Protein AF-W6A853-F1 (afdb_monomer_lite)

Radius of gyration: 22.2 Å; chains: 1; bounding box: 43×40×73 Å

Organism: NCBI:txid1276246

Secondary structure (DSSP, 8-state):
-HHHHHHHHH----------------S---HHHHHHHH---EEEEE--TT--S-HHHHHHHHHHHHHHHHHTTTT--GGGGGGEEEEEEEEETTEEEEEEEEPTT--SSSS-EEEEEEEEEEE-TTHHHHHHHHTTS-EEGGGIIIIIHHHHHHHHHHH-EETT---GGGG-EEEEEETTTTEEEEEETTTEEEEEEEE---

pLDDT: mean 79.32, std 18.87, range [30.72, 97.25]

Structure (mmCIF, N/CA/C/O backbone):
data_AF-W6A853-F1
#
_entry.id   AF-W6A853-F1
#
loop_
_atom_site.group_PDB
_atom_site.id
_atom_site.type_symbol
_atom_site.label_atom_id
_atom_site.label_alt_id
_atom_site.label_comp_id
_atom_site.label_asym_id
_atom_site.label_entity_id
_atom_site.label_seq_id
_atom_site.pdbx_PDB_ins_code
_atom_site.Cartn_x
_atom_site.Cartn_y
_atom_site.Cartn_z
_atom_site.occupancy
_atom_site.B_iso_or_equiv
_atom_site.auth_seq_id
_atom_site.auth_comp_id
_atom_site.auth_asym_id
_atom_site.auth_atom_id
_atom_site.pdbx_PDB_model_num
ATOM 1 N N . MET A 1 1 ? -13.493 9.030 -10.608 1.00 38.44 1 MET A N 1
ATOM 2 C CA . MET A 1 1 ? -12.747 8.677 -9.378 1.00 38.44 1 MET A CA 1
ATOM 3 C C . MET A 1 1 ? -11.237 8.514 -9.592 1.00 38.44 1 MET A C 1
ATOM 5 O O . MET A 1 1 ? -10.499 9.033 -8.774 1.00 38.44 1 MET A O 1
ATOM 9 N N . LYS A 1 2 ? -10.747 7.960 -10.719 1.00 35.81 2 LYS A N 1
ATOM 10 C CA . LYS A 1 2 ? -9.297 7.848 -11.043 1.00 35.81 2 LYS A CA 1
ATOM 11 C C . LYS A 1 2 ? -8.472 9.157 -11.002 1.00 35.81 2 LYS A C 1
ATOM 13 O O . LYS A 1 2 ? -7.271 9.106 -10.780 1.00 35.81 2 LYS A O 1
ATOM 18 N N . LYS A 1 3 ? -9.086 10.332 -11.206 1.00 36.69 3 LYS A N 1
ATOM 19 C CA . LYS A 1 3 ? -8.384 11.634 -11.164 1.00 36.69 3 LYS A CA 1
ATOM 20 C C . LYS A 1 3 ? -8.055 12.117 -9.745 1.00 36.69 3 LYS A C 1
ATOM 22 O O . LYS A 1 3 ? -7.102 12.862 -9.593 1.00 36.69 3 LYS A O 1
ATOM 27 N N . MET A 1 4 ? -8.810 11.698 -8.727 1.00 37.38 4 MET A N 1
ATOM 28 C CA . MET A 1 4 ? -8.623 12.181 -7.352 1.00 37.38 4 MET A CA 1
ATOM 29 C C . MET A 1 4 ? -7.461 11.456 -6.662 1.00 37.38 4 MET A C 1
ATOM 31 O O . MET A 1 4 ? -6.615 12.110 -6.066 1.00 37.38 4 MET A O 1
ATOM 35 N N . LEU A 1 5 ? -7.328 10.144 -6.896 1.00 41.62 5 LEU A N 1
ATOM 36 C CA . LEU A 1 5 ? -6.156 9.363 -6.481 1.00 41.62 5 LEU A CA 1
ATOM 37 C C . LEU A 1 5 ? -4.857 9.915 -7.103 1.00 41.62 5 LEU A C 1
ATOM 39 O O . LEU A 1 5 ? -3.865 10.102 -6.412 1.00 41.62 5 LEU A O 1
ATOM 43 N N . LYS A 1 6 ? -4.888 10.270 -8.401 1.00 40.38 6 LYS A N 1
ATOM 44 C CA . LYS A 1 6 ? -3.750 10.900 -9.103 1.00 40.38 6 LYS A CA 1
ATOM 45 C C . LYS A 1 6 ? -3.352 12.257 -8.504 1.00 40.38 6 LYS A C 1
ATOM 47 O O . LYS A 1 6 ? -2.178 12.599 -8.521 1.00 40.38 6 LYS A O 1
ATOM 52 N N . ILE A 1 7 ? -4.310 13.012 -7.962 1.00 43.78 7 ILE A N 1
ATOM 53 C CA . ILE A 1 7 ? -4.061 14.301 -7.299 1.00 43.78 7 ILE A CA 1
ATOM 54 C C . ILE A 1 7 ? -3.490 14.094 -5.886 1.00 43.78 7 ILE A C 1
ATOM 56 O O . ILE A 1 7 ? -2.612 14.849 -5.490 1.00 43.78 7 ILE A O 1
ATOM 60 N N . MET A 1 8 ? -3.919 13.060 -5.156 1.00 44.97 8 MET A N 1
ATOM 61 C CA . MET A 1 8 ? -3.406 12.754 -3.811 1.00 44.97 8 MET A CA 1
ATOM 62 C C . MET A 1 8 ? -1.981 12.184 -3.817 1.00 44.97 8 MET A C 1
ATOM 64 O O . MET A 1 8 ? -1.223 12.463 -2.899 1.00 44.97 8 MET A O 1
ATOM 68 N N . PHE A 1 9 ? -1.578 11.455 -4.864 1.00 47.62 9 PHE A N 1
ATOM 69 C CA . PHE A 1 9 ? -0.186 11.005 -5.020 1.00 47.62 9 PHE A CA 1
ATOM 70 C C . PHE A 1 9 ? 0.752 12.095 -5.572 1.00 47.62 9 PHE A C 1
ATOM 72 O O . PHE A 1 9 ? 1.928 12.118 -5.223 1.00 47.62 9 PHE A O 1
ATOM 79 N N . ALA A 1 10 ? 0.250 13.009 -6.414 1.00 39.91 10 ALA A N 1
ATOM 80 C CA . ALA A 1 10 ? 1.048 14.094 -7.004 1.00 39.91 10 ALA A CA 1
ATOM 81 C C . ALA A 1 10 ? 1.253 15.295 -6.064 1.00 39.91 10 ALA A C 1
ATOM 83 O O . ALA A 1 10 ? 2.107 16.149 -6.303 1.00 39.91 10 ALA A O 1
ATOM 84 N N . LEU A 1 11 ? 0.462 15.382 -5.001 1.00 34.25 11 LEU A N 1
ATOM 85 C CA . LEU A 1 11 ? 0.551 16.426 -4.003 1.00 34.25 11 LEU A CA 1
ATOM 86 C C . LEU A 1 11 ? 0.960 15.761 -2.691 1.00 34.25 11 LEU A C 1
ATOM 88 O O . LEU A 1 11 ? 0.118 15.161 -2.037 1.00 34.25 11 LEU A O 1
ATOM 92 N N . SER A 1 12 ? 2.222 15.889 -2.269 1.00 41.12 12 SER A N 1
ATOM 93 C CA . SER A 1 12 ? 2.656 15.657 -0.876 1.00 41.12 12 SER A CA 1
ATOM 94 C C . SER A 1 12 ? 1.982 16.658 0.084 1.00 41.12 12 SER A C 1
ATOM 96 O O . SER A 1 12 ? 2.643 17.414 0.791 1.00 41.12 12 SER A O 1
ATOM 98 N N . LEU A 1 13 ? 0.656 16.761 0.034 1.00 31.83 13 LEU A N 1
ATOM 99 C CA . LEU A 1 13 ? -0.155 17.653 0.833 1.00 31.83 13 LEU A CA 1
ATOM 100 C C . LEU A 1 13 ? -0.641 16.865 2.039 1.00 31.83 13 LEU A C 1
ATOM 102 O O . LEU A 1 13 ? -1.512 16.008 1.922 1.00 31.83 13 LEU A O 1
ATOM 106 N N . ASN A 1 14 ? -0.117 17.228 3.205 1.00 38.81 14 ASN A N 1
ATOM 107 C CA . ASN A 1 14 ? -0.809 17.017 4.467 1.00 38.81 14 ASN A CA 1
ATOM 108 C C . ASN A 1 14 ? -2.147 17.761 4.383 1.00 38.81 14 ASN A C 1
ATOM 110 O O . ASN A 1 14 ? -2.214 18.976 4.588 1.00 38.81 14 ASN A O 1
ATOM 114 N N . VAL A 1 15 ? -3.210 17.053 4.008 1.00 33.19 15 VAL A N 1
ATOM 115 C CA . VAL A 1 15 ? -4.567 17.597 4.026 1.00 33.19 15 VAL A CA 1
ATOM 116 C C . VAL A 1 15 ? -5.062 17.507 5.463 1.00 33.19 15 VAL A C 1
ATOM 118 O O . VAL A 1 15 ? -5.742 16.563 5.838 1.00 33.19 15 VAL A O 1
ATOM 121 N N . VAL A 1 16 ? -4.702 18.499 6.277 1.00 36.50 16 VAL A N 1
ATOM 122 C CA . VAL A 1 16 ? -5.312 18.688 7.597 1.00 36.50 16 VAL A CA 1
ATOM 123 C C . VAL A 1 16 ? -6.746 19.183 7.381 1.00 36.50 16 VAL A C 1
ATOM 125 O O . VAL A 1 16 ? -6.927 20.257 6.790 1.00 36.50 16 VAL A O 1
ATOM 128 N N . PRO A 1 17 ? -7.787 18.471 7.844 1.00 34.00 17 PRO A N 1
ATOM 129 C CA . PRO A 1 17 ? -9.140 18.991 7.786 1.00 34.00 17 PRO A CA 1
ATOM 130 C C . PRO A 1 17 ? -9.277 20.141 8.789 1.00 34.00 17 PRO A C 1
ATOM 132 O O . PRO A 1 17 ? -9.313 19.955 10.001 1.00 34.00 17 PRO A O 1
ATOM 135 N N . SER A 1 18 ? -9.380 21.363 8.272 1.00 38.06 18 SER A N 1
ATOM 136 C CA . SER A 1 18 ? -9.812 22.526 9.044 1.00 38.06 18 SER A CA 1
ATOM 137 C C . SER A 1 18 ? -11.297 22.368 9.389 1.00 38.06 18 SER A C 1
ATOM 139 O O . SER A 1 18 ? -12.159 22.652 8.552 1.00 38.06 18 SER A O 1
ATOM 141 N N . SER A 1 19 ? -11.616 22.010 10.634 1.00 38.31 19 SER A N 1
ATOM 142 C CA . SER A 1 19 ? -12.904 22.390 11.215 1.00 38.31 19 SER A CA 1
ATOM 143 C C . SER A 1 19 ? -12.735 22.987 12.612 1.00 38.31 19 SER A C 1
ATOM 145 O O . SER A 1 19 ? -12.280 22.368 13.567 1.00 38.31 19 SER A O 1
ATOM 147 N N . ILE A 1 20 ? -13.075 24.271 12.668 1.00 37.50 20 ILE A N 1
ATOM 148 C CA . ILE A 1 20 ? -13.162 25.137 13.835 1.00 37.50 20 ILE A CA 1
ATOM 149 C C . ILE A 1 20 ? -14.485 24.847 14.561 1.00 37.50 20 ILE A C 1
ATOM 151 O O . ILE A 1 20 ? -15.548 24.927 13.956 1.00 37.50 20 ILE A O 1
ATOM 155 N N . ILE A 1 21 ? -14.372 24.585 15.867 1.00 41.38 21 ILE A N 1
ATOM 156 C CA . ILE A 1 21 ? -15.291 24.923 16.971 1.00 41.38 21 ILE A CA 1
ATOM 157 C C . ILE A 1 21 ? -16.777 24.562 16.775 1.00 41.38 21 ILE A C 1
ATOM 159 O O . ILE A 1 21 ? -17.548 25.319 16.188 1.00 41.38 21 ILE A O 1
ATOM 163 N N . GLN A 1 22 ? -17.224 23.522 17.490 1.00 31.94 22 GLN A N 1
ATOM 164 C CA . GLN A 1 22 ? -18.543 23.531 18.128 1.00 31.94 22 GLN A CA 1
ATOM 165 C C . GLN A 1 22 ? -18.440 23.191 19.617 1.00 31.94 22 GLN A C 1
ATOM 167 O O . GLN A 1 22 ? -17.728 22.294 20.057 1.00 31.94 22 GLN A O 1
ATOM 172 N N . SER A 1 23 ? -19.128 24.030 20.375 1.00 31.45 23 SER A N 1
ATOM 173 C CA . SER A 1 23 ? -19.155 24.201 21.818 1.00 31.45 23 SER A CA 1
ATOM 174 C C . SER A 1 23 ? -19.795 23.048 22.592 1.00 31.45 23 SER A C 1
ATOM 176 O O . SER A 1 23 ? -20.809 22.494 22.179 1.00 31.45 23 SER A O 1
ATOM 178 N N . TYR A 1 24 ? -19.249 22.823 23.789 1.00 41.12 24 TYR A N 1
ATOM 179 C CA . TYR A 1 24 ? -19.846 22.183 24.962 1.00 41.12 24 TYR A CA 1
ATOM 180 C C . TYR A 1 24 ? -21.384 22.173 24.995 1.00 41.12 24 TYR A C 1
ATOM 182 O O . TYR A 1 24 ? -22.012 23.227 25.085 1.00 41.12 24 TYR A O 1
ATOM 190 N N . THR A 1 25 ? -21.981 20.979 25.069 1.00 30.72 25 THR A N 1
ATOM 191 C CA . THR A 1 25 ? -22.949 20.592 26.118 1.00 30.72 25 THR A CA 1
ATOM 192 C C . THR A 1 25 ? -23.314 19.099 26.029 1.00 30.72 25 THR A C 1
ATOM 194 O O . THR A 1 25 ? -23.675 18.620 24.964 1.00 30.72 25 THR A O 1
ATOM 197 N N . ARG A 1 26 ? -23.312 18.435 27.202 1.00 34.75 26 ARG A N 1
ATOM 198 C CA . ARG A 1 26 ? -23.882 17.111 27.568 1.00 34.75 26 ARG A CA 1
ATOM 199 C C . ARG A 1 26 ? -23.080 15.821 27.278 1.00 34.75 26 ARG A C 1
ATOM 201 O O . ARG A 1 26 ? -23.102 15.297 26.182 1.00 34.75 26 ARG A O 1
ATOM 208 N N . VAL A 1 27 ? -22.461 15.326 28.360 1.00 41.59 27 VAL A N 1
ATOM 209 C CA . VAL A 1 27 ? -22.402 13.940 28.892 1.00 41.59 27 VAL A CA 1
ATOM 210 C C . VAL A 1 27 ? -22.442 12.771 27.880 1.00 41.59 27 VAL A C 1
ATOM 212 O O . VAL A 1 27 ? -23.495 12.476 27.328 1.00 41.59 27 VAL A O 1
ATOM 215 N N . ASP A 1 28 ? -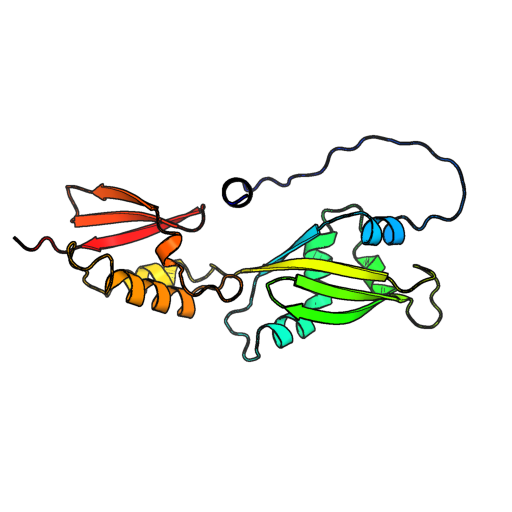21.303 12.068 27.796 1.00 48.00 28 ASP A N 1
ATOM 216 C CA . ASP A 1 28 ? -21.094 10.651 27.417 1.00 48.00 28 ASP A CA 1
ATOM 217 C C . ASP A 1 28 ? -21.147 10.180 25.950 1.00 48.00 28 ASP A C 1
ATOM 219 O O . ASP A 1 28 ? -21.315 8.987 25.705 1.00 48.00 28 ASP A O 1
ATOM 223 N N . ASP A 1 29 ? -20.854 11.031 24.965 1.00 57.09 29 ASP A N 1
ATOM 224 C CA . ASP A 1 29 ? -20.440 10.525 23.645 1.00 57.09 29 ASP A CA 1
ATOM 225 C C . ASP A 1 29 ? -18.913 10.424 23.580 1.00 57.09 29 ASP A C 1
ATOM 227 O O . ASP A 1 29 ? -18.202 11.422 23.430 1.00 57.09 29 ASP A O 1
ATOM 231 N N . ASN A 1 30 ? -18.386 9.202 23.710 1.00 75.75 30 ASN A N 1
ATOM 232 C CA . ASN A 1 30 ? -16.967 8.938 23.497 1.00 75.75 30 ASN A CA 1
ATOM 233 C C . ASN A 1 30 ? -16.582 9.407 22.077 1.00 75.75 30 ASN A C 1
ATOM 235 O O . ASN A 1 30 ? -16.992 8.814 21.075 1.00 75.75 30 ASN A O 1
ATOM 239 N N . LYS A 1 31 ? -15.770 10.470 21.985 1.00 83.06 31 LYS A N 1
ATOM 240 C CA . LYS A 1 31 ? -15.335 11.063 20.709 1.00 83.06 31 LYS A CA 1
ATOM 241 C C . LYS A 1 31 ? -14.694 10.043 19.761 1.00 83.06 31 LYS A C 1
ATOM 243 O O . LYS A 1 31 ? -14.840 10.162 18.551 1.00 83.06 31 LYS A O 1
ATOM 248 N N . PHE A 1 32 ? -14.025 9.028 20.305 1.00 83.69 32 PHE A N 1
ATOM 249 C CA . PHE A 1 32 ? -13.343 7.980 19.553 1.00 83.69 32 PHE A CA 1
ATOM 250 C C . PHE A 1 32 ? -14.330 6.946 19.008 1.00 83.69 32 PHE A C 1
ATOM 252 O O . PHE A 1 32 ? -14.236 6.542 17.853 1.00 83.69 32 PHE A O 1
ATOM 259 N N . LYS A 1 33 ? -15.351 6.588 19.794 1.00 86.94 33 LYS A N 1
ATOM 260 C CA . LYS A 1 33 ? -16.481 5.792 19.299 1.00 86.94 33 LYS A CA 1
ATOM 261 C C . LYS A 1 33 ? -17.137 6.483 18.105 1.00 86.94 33 LYS A C 1
ATOM 263 O O . LYS A 1 33 ? -17.272 5.883 17.041 1.00 86.94 33 LYS A O 1
ATOM 268 N N . LYS A 1 34 ? -17.473 7.765 18.269 1.00 86.44 34 LYS A N 1
ATOM 269 C CA . LYS A 1 34 ? -18.065 8.580 17.205 1.00 86.44 34 LYS A CA 1
ATOM 270 C C . LYS A 1 34 ? -17.150 8.653 15.982 1.00 86.44 34 LYS A C 1
ATOM 272 O O . LYS A 1 34 ? -17.603 8.458 14.859 1.00 86.44 34 LYS A O 1
ATOM 277 N N . PHE A 1 35 ? -15.851 8.847 16.205 1.00 87.75 35 PHE A N 1
ATOM 278 C CA . PHE A 1 35 ? -14.858 8.869 15.140 1.00 87.75 35 PHE A CA 1
ATOM 279 C C . PHE A 1 35 ? -14.866 7.582 14.307 1.00 87.75 35 PHE A C 1
ATOM 281 O O . PHE A 1 35 ? -15.003 7.664 13.086 1.00 87.75 35 PHE A O 1
ATOM 288 N N . LEU A 1 36 ? -14.785 6.414 14.957 1.00 88.56 36 LEU A N 1
ATOM 289 C CA . LEU A 1 36 ? -14.800 5.115 14.279 1.00 88.56 36 LEU A CA 1
ATOM 290 C C . LEU A 1 36 ? -16.110 4.888 13.517 1.00 88.56 36 LEU A C 1
ATOM 292 O O . LEU A 1 36 ? -16.096 4.346 12.415 1.00 88.56 36 LEU A O 1
ATOM 296 N N . GLN A 1 37 ? -17.247 5.315 14.064 1.00 87.88 37 GLN A N 1
ATOM 297 C CA . GLN A 1 37 ? -18.548 5.113 13.425 1.00 87.88 37 GLN A CA 1
ATOM 298 C C . GLN A 1 37 ? -18.751 6.022 12.206 1.00 87.88 37 GLN A C 1
ATOM 300 O O . GLN A 1 37 ? -19.230 5.557 11.173 1.00 87.88 37 GLN A O 1
ATOM 305 N N . GLU A 1 38 ? -18.345 7.289 12.289 1.00 86.62 38 GLU A N 1
ATOM 306 C CA . GLU A 1 38 ? -18.745 8.315 11.319 1.00 86.62 38 GLU A CA 1
ATOM 307 C C . GLU A 1 38 ? -17.718 8.5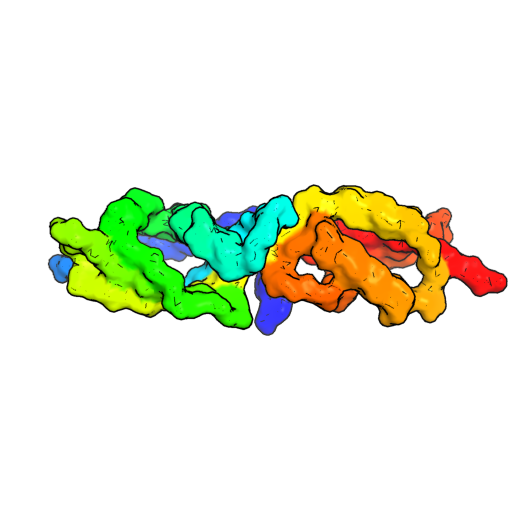85 10.210 1.00 86.62 38 GLU A C 1
ATOM 309 O O . GLU A 1 38 ? -18.104 9.016 9.124 1.00 86.62 38 GLU A O 1
ATOM 314 N N . ASN A 1 39 ? -16.424 8.334 10.437 1.00 85.88 39 ASN A N 1
ATOM 315 C CA . ASN A 1 39 ? -15.380 8.731 9.483 1.00 85.88 39 ASN A CA 1
ATOM 316 C C . ASN A 1 39 ? -15.017 7.608 8.520 1.00 85.88 39 ASN A C 1
ATOM 318 O O . ASN A 1 39 ? -14.775 6.484 8.946 1.00 85.88 39 ASN A O 1
ATOM 322 N N . ASN A 1 40 ? -14.915 7.916 7.231 1.00 86.81 40 ASN A N 1
ATOM 323 C CA . ASN A 1 40 ? -14.327 7.010 6.245 1.00 86.81 40 ASN A CA 1
ATOM 324 C C . ASN A 1 40 ? -12.859 7.387 6.075 1.00 86.81 40 ASN A C 1
ATOM 326 O O . ASN A 1 40 ? -12.558 8.545 5.785 1.00 86.81 40 ASN A O 1
ATOM 330 N N . ILE A 1 41 ? -11.972 6.429 6.325 1.00 86.31 41 ILE A N 1
ATOM 331 C CA . ILE A 1 41 ? -10.530 6.651 6.385 1.00 86.31 41 ILE A CA 1
ATOM 332 C C . ILE A 1 41 ? -9.863 5.628 5.483 1.00 86.31 41 ILE A C 1
ATOM 334 O O . ILE A 1 41 ? -10.101 4.425 5.620 1.00 86.31 41 ILE A O 1
ATOM 338 N N . ASP A 1 42 ? -9.003 6.137 4.614 1.00 91.25 42 ASP A N 1
ATOM 339 C CA . ASP A 1 42 ? -8.107 5.330 3.807 1.00 91.25 42 ASP A CA 1
ATOM 340 C C . ASP A 1 42 ? -6.809 5.145 4.599 1.00 91.25 42 ASP A C 1
ATOM 342 O O . ASP A 1 42 ? -6.208 6.113 5.066 1.00 91.25 42 ASP A O 1
ATOM 346 N N . LEU A 1 43 ? -6.378 3.901 4.764 1.00 93.19 43 LEU A N 1
ATOM 347 C CA . LEU A 1 43 ? -5.140 3.546 5.440 1.00 93.19 43 LEU A CA 1
ATOM 348 C C . LEU A 1 43 ? -4.051 3.324 4.394 1.00 93.19 43 LEU A C 1
ATOM 350 O O . LEU A 1 43 ? -4.199 2.498 3.500 1.00 93.19 43 LEU A O 1
ATOM 354 N N . TYR A 1 44 ? -2.923 4.001 4.538 1.00 92.88 44 TYR A N 1
ATOM 355 C CA . TYR A 1 44 ? -1.744 3.841 3.701 1.00 92.88 44 TYR A CA 1
ATOM 356 C C . TYR A 1 44 ? -0.614 3.263 4.539 1.00 92.88 44 TYR A C 1
ATOM 358 O O . TYR A 1 44 ? -0.276 3.778 5.606 1.00 92.88 44 TYR A O 1
ATOM 366 N N . PHE A 1 45 ? -0.004 2.174 4.079 1.00 94.62 45 PHE A N 1
ATOM 367 C CA . PHE A 1 45 ? 1.111 1.594 4.815 1.00 94.62 45 PHE A CA 1
ATOM 368 C C . PHE A 1 45 ? 2.155 0.980 3.903 1.00 94.62 45 PHE A C 1
ATOM 370 O O . PHE A 1 45 ? 1.857 0.304 2.917 1.00 94.62 45 PHE A O 1
ATOM 377 N N . LYS A 1 46 ? 3.415 1.205 4.261 1.00 94.06 46 LYS A N 1
ATOM 378 C CA . LYS A 1 46 ? 4.531 0.708 3.479 1.00 94.06 46 LYS A CA 1
ATOM 379 C C . LYS A 1 46 ? 4.696 -0.799 3.681 1.00 94.06 46 LYS A C 1
ATOM 381 O O . LYS A 1 46 ? 4.913 -1.255 4.801 1.00 94.06 46 LYS A O 1
ATOM 386 N N . PHE A 1 47 ? 4.608 -1.568 2.603 1.00 93.31 47 PHE A N 1
ATOM 387 C CA . PHE A 1 47 ? 4.799 -3.015 2.609 1.00 93.31 47 PHE A CA 1
ATOM 388 C C . PHE A 1 47 ? 6.288 -3.368 2.680 1.00 93.31 47 PHE A C 1
ATOM 390 O O . PHE A 1 47 ? 7.099 -2.777 1.974 1.00 93.31 47 PHE A O 1
ATOM 397 N N . ASP A 1 48 ? 6.676 -4.342 3.497 1.00 93.06 48 ASP A N 1
ATOM 398 C CA . ASP A 1 48 ? 8.054 -4.841 3.513 1.00 93.06 48 ASP A CA 1
ATOM 399 C C . ASP A 1 48 ? 8.221 -5.948 2.465 1.00 93.06 48 ASP A C 1
ATOM 401 O O . ASP A 1 48 ? 7.731 -7.059 2.642 1.00 93.06 48 ASP A O 1
ATOM 405 N N . LEU A 1 49 ? 8.945 -5.660 1.380 1.00 88.62 49 LEU A N 1
ATOM 406 C CA . LEU A 1 49 ? 9.204 -6.625 0.303 1.00 88.62 49 LEU A CA 1
ATOM 407 C C . LEU A 1 49 ? 10.014 -7.847 0.766 1.00 88.62 49 LEU A C 1
ATOM 409 O O . LEU A 1 49 ? 9.973 -8.893 0.125 1.00 88.62 49 LEU A O 1
ATOM 413 N N . SER A 1 50 ? 10.748 -7.744 1.878 1.00 90.12 50 SER A N 1
ATOM 414 C CA . SER A 1 50 ? 11.486 -8.874 2.454 1.00 90.12 50 SER A CA 1
ATOM 415 C C . SER A 1 50 ? 10.599 -9.809 3.286 1.00 90.12 50 SER A C 1
ATOM 417 O O . SER A 1 50 ? 11.044 -10.872 3.742 1.00 90.12 50 SER A O 1
ATOM 419 N N . PHE A 1 51 ? 9.334 -9.435 3.486 1.00 90.19 51 PHE A N 1
ATOM 420 C CA . PHE A 1 51 ? 8.398 -10.183 4.296 1.00 90.19 51 PHE A CA 1
ATOM 421 C C . PHE A 1 51 ? 8.004 -11.502 3.626 1.00 90.19 51 PHE A C 1
ATOM 423 O O . PHE A 1 51 ? 7.450 -11.544 2.534 1.00 90.19 51 PHE A O 1
ATOM 430 N N . LYS A 1 52 ? 8.282 -12.614 4.314 1.00 82.69 52 LYS A N 1
ATOM 431 C CA . LYS A 1 52 ? 8.170 -13.964 3.736 1.00 82.69 52 LYS A CA 1
ATOM 432 C C . LYS A 1 52 ? 6.774 -14.591 3.793 1.00 82.69 52 LYS A C 1
ATOM 434 O O . LYS A 1 52 ? 6.571 -15.630 3.172 1.00 82.69 52 LYS A O 1
ATOM 439 N N . ASN A 1 53 ? 5.838 -14.031 4.564 1.00 82.56 53 ASN A N 1
ATOM 440 C CA . ASN A 1 53 ? 4.456 -14.529 4.581 1.00 82.56 53 ASN A CA 1
ATOM 441 C C . ASN A 1 53 ? 3.615 -13.789 3.527 1.00 82.56 53 ASN A C 1
ATOM 443 O O . ASN A 1 53 ? 4.067 -12.833 2.909 1.00 82.56 53 ASN A O 1
ATOM 447 N N . ASN A 1 54 ? 2.365 -14.214 3.347 1.00 88.50 54 ASN A N 1
ATOM 448 C CA . ASN A 1 54 ? 1.415 -13.508 2.491 1.00 88.50 54 ASN A CA 1
ATOM 449 C C . ASN A 1 54 ? 1.005 -12.135 3.068 1.00 88.50 54 ASN A C 1
ATOM 451 O O . ASN A 1 54 ? 1.264 -11.815 4.232 1.00 88.50 54 ASN A O 1
ATOM 455 N N . VAL A 1 55 ? 0.309 -11.351 2.242 1.00 89.88 55 VAL A N 1
ATOM 456 C CA . VAL A 1 55 ? -0.199 -10.008 2.568 1.00 89.88 55 VAL A CA 1
ATOM 457 C C . VAL A 1 55 ? -1.030 -10.006 3.853 1.00 89.88 55 VAL A C 1
ATOM 459 O O . VAL A 1 55 ? -0.799 -9.185 4.735 1.00 89.88 55 VAL A O 1
ATOM 462 N N . SER A 1 56 ? -1.937 -10.970 4.024 1.00 90.94 56 SER A N 1
ATOM 463 C CA . SER A 1 56 ? -2.747 -11.089 5.243 1.00 90.94 56 SER A CA 1
ATOM 464 C C . SER A 1 56 ? -1.883 -11.273 6.496 1.00 90.94 56 SER A C 1
ATOM 466 O O . SER A 1 56 ? -2.132 -10.650 7.525 1.00 90.94 56 SER A O 1
ATOM 468 N N . GLY A 1 57 ? -0.824 -12.082 6.409 1.00 92.94 57 GLY A N 1
ATOM 469 C CA . GLY A 1 57 ? 0.138 -12.267 7.491 1.00 92.94 57 GLY A CA 1
ATOM 470 C C . GLY A 1 57 ? 0.959 -11.011 7.789 1.00 92.94 57 GLY A C 1
ATOM 471 O O . GLY A 1 57 ? 1.362 -10.816 8.937 1.00 92.94 57 GLY A O 1
ATOM 472 N N . PHE A 1 58 ? 1.202 -10.161 6.788 1.00 95.19 58 PHE A N 1
ATOM 473 C CA . PHE A 1 58 ? 1.863 -8.868 6.973 1.00 95.19 58 PHE A CA 1
ATOM 474 C C . PHE A 1 58 ? 0.956 -7.903 7.730 1.00 95.19 58 PHE A C 1
ATOM 476 O O . PHE A 1 58 ? 1.390 -7.328 8.727 1.00 95.19 58 PHE A O 1
ATOM 483 N N . ILE A 1 59 ? -0.308 -7.791 7.310 1.00 95.50 59 ILE A N 1
ATOM 484 C CA . ILE A 1 59 ? -1.316 -6.952 7.970 1.00 95.50 59 ILE A CA 1
ATOM 485 C C . ILE A 1 59 ? -1.476 -7.382 9.426 1.00 95.50 59 ILE A C 1
ATOM 487 O O . ILE A 1 59 ? -1.365 -6.549 10.318 1.00 95.50 59 ILE A O 1
ATOM 491 N N . TYR A 1 60 ? -1.637 -8.684 9.683 1.00 94.19 60 TYR A N 1
ATOM 492 C CA . TYR A 1 60 ? -1.804 -9.206 11.041 1.00 94.19 60 TYR A CA 1
ATOM 493 C C . TYR A 1 60 ? -0.652 -8.814 11.972 1.00 94.19 60 TYR A C 1
ATOM 495 O O . TYR A 1 60 ? -0.878 -8.404 13.105 1.00 94.19 60 TYR A O 1
ATOM 503 N N . LYS A 1 61 ? 0.596 -8.898 11.496 1.00 95.00 61 LYS A N 1
ATOM 504 C CA . LYS A 1 61 ? 1.768 -8.534 12.306 1.00 95.00 61 LYS A CA 1
ATOM 505 C C . LYS A 1 61 ? 1.951 -7.029 12.499 1.00 95.00 61 LYS A C 1
ATOM 507 O O . LYS A 1 61 ? 2.678 -6.642 13.406 1.00 95.00 61 LYS A O 1
ATOM 512 N N . ASN A 1 62 ? 1.348 -6.202 11.648 1.00 95.94 62 ASN A N 1
ATOM 513 C CA . ASN A 1 62 ? 1.581 -4.758 11.621 1.00 95.94 62 ASN A CA 1
ATOM 514 C C . ASN A 1 62 ? 0.329 -3.929 11.924 1.00 95.94 62 ASN A C 1
ATOM 516 O O . ASN A 1 62 ? 0.400 -2.709 11.828 1.00 95.94 62 ASN A O 1
ATOM 520 N N . ILE A 1 63 ? -0.799 -4.543 12.293 1.00 95.69 63 ILE A N 1
ATOM 521 C CA . ILE A 1 63 ? -2.088 -3.848 12.392 1.00 95.69 63 ILE A CA 1
ATOM 522 C C . ILE A 1 63 ? -2.056 -2.641 13.331 1.00 95.69 63 ILE A C 1
ATOM 524 O O . ILE A 1 63 ? -2.540 -1.571 12.970 1.00 95.69 63 ILE A O 1
ATOM 528 N N . GLU A 1 64 ? -1.412 -2.767 14.490 1.00 93.38 64 GLU A N 1
ATOM 529 C CA . GLU A 1 64 ? -1.261 -1.643 15.414 1.00 93.38 64 GLU A CA 1
ATOM 530 C C . GLU A 1 64 ? -0.467 -0.496 14.789 1.00 93.38 64 GLU A C 1
ATOM 532 O O . GLU A 1 64 ? -0.864 0.656 14.908 1.00 93.38 64 GLU A O 1
ATOM 537 N N . ASN A 1 65 ? 0.627 -0.797 14.084 1.00 93.88 65 ASN A N 1
ATOM 538 C CA . ASN A 1 65 ? 1.441 0.223 13.422 1.00 93.88 65 ASN A CA 1
ATOM 539 C C . ASN A 1 65 ? 0.692 0.872 12.255 1.00 93.88 65 ASN A C 1
ATOM 541 O O . ASN A 1 65 ? 0.789 2.083 12.083 1.00 93.88 65 ASN A O 1
ATOM 545 N N . ILE A 1 66 ? -0.071 0.088 11.486 1.00 94.81 66 ILE A N 1
ATOM 546 C CA . ILE A 1 66 ? -0.933 0.596 10.412 1.00 94.81 66 ILE A CA 1
ATOM 547 C C . ILE A 1 66 ? -1.906 1.625 10.990 1.00 94.81 66 ILE A C 1
ATOM 549 O O . ILE A 1 66 ? -1.990 2.738 10.477 1.00 94.81 66 ILE A O 1
ATOM 553 N N . LEU A 1 67 ? -2.602 1.282 12.076 1.00 93.56 67 LEU A N 1
ATOM 554 C CA . LEU A 1 67 ? -3.554 2.188 12.713 1.00 93.56 67 LEU A CA 1
ATOM 555 C C . LEU A 1 67 ? -2.864 3.400 13.339 1.00 93.56 67 LEU A C 1
ATOM 557 O O . LEU A 1 67 ? -3.336 4.510 13.141 1.00 93.56 67 LEU A O 1
ATOM 561 N N . LYS A 1 68 ? -1.739 3.225 14.042 1.00 91.31 68 LYS A N 1
ATOM 562 C CA . LYS A 1 68 ? -0.999 4.341 14.656 1.00 91.31 68 LYS A CA 1
ATOM 563 C C . LYS A 1 68 ? -0.581 5.374 13.613 1.00 91.31 68 LYS A C 1
ATOM 565 O O . LYS A 1 68 ? -0.944 6.532 13.750 1.00 91.31 68 LYS A O 1
ATOM 570 N N . VAL A 1 69 ? 0.101 4.937 12.553 1.00 90.06 69 VAL A N 1
ATOM 571 C CA . VAL A 1 69 ? 0.617 5.832 11.503 1.00 90.06 69 VAL A CA 1
ATOM 572 C C . VAL A 1 69 ? -0.503 6.576 10.779 1.00 90.06 69 VAL A C 1
ATOM 574 O O . VAL A 1 69 ? -0.325 7.732 10.427 1.00 90.06 69 VAL A O 1
ATOM 577 N N . ASN A 1 70 ? -1.647 5.930 10.544 1.00 90.19 70 ASN A N 1
ATOM 578 C CA . ASN A 1 70 ? -2.723 6.538 9.760 1.00 90.19 70 ASN A CA 1
ATOM 579 C C . ASN A 1 70 ? -3.718 7.338 10.594 1.00 90.19 70 ASN A C 1
ATOM 581 O O . ASN A 1 70 ? -4.340 8.256 10.076 1.00 90.19 70 ASN A O 1
ATOM 585 N N . LEU A 1 71 ? -3.923 6.970 11.858 1.00 86.62 71 LEU A N 1
ATOM 586 C CA . LEU A 1 71 ? -4.895 7.647 12.707 1.00 86.62 71 LEU A CA 1
ATOM 587 C C . LEU A 1 71 ? -4.291 8.843 13.446 1.00 86.62 71 LEU A C 1
ATOM 589 O O . LEU A 1 71 ? -5.051 9.729 13.808 1.00 86.62 71 LEU A O 1
ATOM 593 N N . GLU A 1 72 ? -2.967 8.914 13.620 1.00 81.12 72 GLU A N 1
ATOM 594 C CA . GLU A 1 72 ? -2.289 10.038 14.293 1.00 81.12 72 GLU A CA 1
ATOM 595 C C . GLU A 1 72 ? -2.570 11.406 13.640 1.00 81.12 72 GLU A C 1
ATOM 597 O O . GLU A 1 72 ? -2.599 12.420 14.334 1.00 81.12 72 GLU A O 1
ATOM 602 N N . ASP A 1 73 ? -2.839 11.438 12.331 1.00 75.44 73 ASP A N 1
ATOM 603 C CA . ASP A 1 73 ? -3.213 12.664 11.606 1.00 75.44 73 ASP A CA 1
ATOM 604 C C . ASP A 1 73 ? -4.647 13.140 11.900 1.00 75.44 73 ASP A C 1
ATOM 606 O O . ASP A 1 73 ? -5.029 14.272 11.585 1.00 75.44 73 ASP A O 1
ATOM 610 N N . TYR A 1 74 ? -5.460 12.276 12.500 1.00 73.12 74 TYR A N 1
ATOM 611 C CA . TYR A 1 74 ? -6.782 12.605 13.004 1.00 73.12 74 TYR A CA 1
ATOM 612 C C . TYR A 1 74 ? -6.663 12.936 14.501 1.00 73.12 74 TYR A C 1
ATOM 614 O O . TYR A 1 74 ? -5.666 12.608 15.131 1.00 73.12 74 TYR A O 1
ATOM 622 N N . ASP A 1 75 ? -7.677 13.540 15.137 1.00 72.00 75 ASP A N 1
ATOM 623 C CA . ASP A 1 75 ? -7.689 13.807 16.600 1.00 72.00 75 ASP A CA 1
ATOM 624 C C . ASP A 1 75 ? -7.741 12.517 17.476 1.00 72.00 75 ASP A C 1
ATOM 626 O O . ASP A 1 75 ? -8.286 12.489 18.595 1.00 72.00 75 ASP A O 1
ATOM 630 N N . TRP A 1 76 ? -7.206 11.424 16.935 1.00 75.94 76 TRP A N 1
ATOM 631 C CA . TRP A 1 76 ? -7.042 10.102 17.483 1.00 75.94 76 TRP A CA 1
ATOM 632 C C . TRP A 1 76 ? -5.677 9.975 18.163 1.00 75.94 76 TRP A C 1
ATOM 634 O O . TRP A 1 76 ? -4.639 9.850 17.521 1.00 75.94 76 TRP A O 1
ATOM 644 N N . ASP A 1 77 ? -5.682 9.968 19.493 1.00 79.31 77 ASP A N 1
ATOM 645 C CA . ASP A 1 77 ? -4.469 9.729 20.270 1.00 79.31 77 ASP A CA 1
ATOM 646 C C . ASP A 1 77 ? -4.034 8.254 20.114 1.00 79.31 77 ASP A C 1
ATOM 648 O O . ASP A 1 77 ? -4.824 7.357 20.431 1.00 79.31 77 ASP A O 1
ATOM 652 N N . PRO A 1 78 ? -2.800 7.963 19.657 1.00 77.94 78 PRO A N 1
ATOM 653 C CA . PRO A 1 78 ? -2.301 6.596 19.507 1.00 77.94 78 PRO A CA 1
ATOM 654 C C . PRO A 1 78 ? -2.395 5.741 20.779 1.00 77.94 78 PRO A C 1
ATOM 656 O O . PRO A 1 78 ? -2.538 4.520 20.674 1.00 77.94 78 PRO A O 1
ATOM 659 N N . SER A 1 79 ? -2.353 6.358 21.968 1.00 81.81 79 SER A N 1
ATOM 660 C CA . SER A 1 79 ? -2.498 5.663 23.258 1.00 81.81 79 SER A CA 1
ATOM 661 C C . SER A 1 79 ? -3.881 5.038 23.459 1.00 81.81 79 SER A C 1
ATOM 663 O O . SER A 1 79 ? -4.032 4.104 24.243 1.00 81.81 79 SER A O 1
ATOM 665 N N . VAL A 1 80 ? -4.895 5.468 22.699 1.00 83.94 80 VAL A N 1
ATOM 666 C CA . VAL A 1 80 ? -6.233 4.856 22.719 1.00 83.94 80 VAL A CA 1
ATOM 667 C C . VAL A 1 80 ? -6.182 3.380 22.349 1.00 83.94 80 VAL A C 1
ATOM 669 O O . VAL A 1 80 ? -6.931 2.582 22.908 1.00 83.94 80 VAL A O 1
ATOM 672 N N . LEU A 1 81 ? -5.280 2.995 21.443 1.00 86.62 81 LEU A N 1
ATOM 673 C CA . LEU A 1 81 ? -5.132 1.600 21.028 1.00 86.62 81 LEU A CA 1
ATOM 674 C C . LEU A 1 81 ? -4.679 0.705 22.192 1.00 86.62 81 LEU A C 1
ATOM 676 O O . LEU A 1 81 ? -4.988 -0.482 22.202 1.00 86.62 81 LEU A O 1
ATOM 680 N N . ASP A 1 82 ? -4.038 1.262 23.223 1.00 86.88 82 ASP A N 1
ATOM 681 C CA . ASP A 1 82 ? -3.618 0.496 24.398 1.00 86.88 82 ASP A CA 1
ATOM 682 C C . ASP A 1 82 ? -4.815 0.047 25.256 1.00 86.88 82 ASP A C 1
ATOM 684 O O . ASP A 1 82 ? -4.691 -0.911 26.025 1.00 86.88 82 ASP A O 1
ATOM 688 N N . HIS A 1 83 ? -5.983 0.677 25.092 1.00 89.75 83 HIS A N 1
ATOM 689 C CA . HIS A 1 83 ? -7.231 0.353 25.790 1.00 89.75 83 HIS A CA 1
ATOM 690 C C . HIS A 1 83 ? -8.132 -0.638 25.041 1.00 89.75 83 HIS A C 1
ATOM 692 O O . HIS A 1 83 ? -9.118 -1.112 25.611 1.00 89.75 83 HIS A O 1
ATOM 698 N N . LEU A 1 84 ? -7.798 -0.960 23.789 1.00 91.69 84 LEU A N 1
ATOM 699 C CA . LEU A 1 84 ? -8.647 -1.732 22.888 1.00 91.69 84 LEU A CA 1
ATOM 700 C C . LEU A 1 84 ? -7.977 -3.041 22.484 1.00 91.69 84 LEU A C 1
ATOM 702 O O . LEU A 1 84 ? -6.779 -3.084 22.217 1.00 91.69 84 LEU A O 1
ATOM 706 N N . ASP A 1 85 ? -8.767 -4.102 22.399 1.00 94.06 85 ASP A N 1
ATOM 707 C CA . ASP A 1 85 ? -8.407 -5.280 21.623 1.00 94.06 85 ASP A CA 1
ATOM 708 C C . ASP A 1 85 ? -8.926 -5.096 20.192 1.00 94.06 85 ASP A C 1
ATOM 710 O O . ASP A 1 85 ? -10.049 -4.627 19.970 1.00 94.06 85 ASP A O 1
ATOM 714 N N . ILE A 1 86 ? -8.093 -5.459 19.218 1.00 95.56 86 ILE A N 1
ATOM 715 C CA . ILE A 1 86 ? -8.353 -5.234 17.795 1.00 95.56 86 ILE A CA 1
ATOM 716 C C . ILE A 1 86 ? -8.261 -6.571 17.077 1.00 95.56 86 ILE A C 1
ATOM 718 O O . ILE A 1 86 ? -7.177 -7.136 16.936 1.00 95.56 86 ILE A O 1
ATOM 722 N N . ASP A 1 87 ? -9.400 -7.059 16.596 1.00 95.81 87 ASP A N 1
ATOM 723 C CA . ASP A 1 87 ? -9.461 -8.299 15.831 1.00 95.81 87 ASP A CA 1
ATOM 724 C C . ASP A 1 87 ? -9.630 -7.989 14.341 1.00 95.81 87 ASP A C 1
ATOM 726 O O . ASP A 1 87 ? -10.521 -7.237 13.936 1.00 95.81 87 ASP A O 1
ATOM 730 N N . ILE A 1 88 ? -8.805 -8.610 13.496 1.00 96.81 88 ILE A N 1
ATOM 731 C CA . ILE A 1 88 ? -9.008 -8.577 12.045 1.00 96.81 88 ILE A CA 1
ATOM 732 C C . ILE A 1 88 ? -10.113 -9.574 11.705 1.00 96.81 88 ILE A C 1
ATOM 734 O O . ILE A 1 88 ? -9.916 -10.784 11.805 1.00 96.81 88 ILE A O 1
ATOM 738 N N . LEU A 1 89 ? -11.267 -9.066 11.276 1.00 95.75 89 LEU A N 1
ATOM 739 C CA . LEU A 1 89 ? -12.382 -9.906 10.843 1.00 95.75 89 LEU A CA 1
ATOM 740 C C . LEU A 1 89 ? -12.207 -10.359 9.395 1.00 95.75 89 LEU A C 1
ATOM 742 O O . LEU A 1 89 ? -12.501 -11.508 9.063 1.00 95.75 89 LEU A O 1
ATOM 746 N N . LYS A 1 90 ? -11.767 -9.444 8.522 1.00 94.56 90 LYS A N 1
ATOM 747 C CA . LYS A 1 90 ? -11.696 -9.684 7.079 1.00 94.56 90 LYS A CA 1
ATOM 748 C C . LYS A 1 90 ? -10.689 -8.771 6.390 1.00 94.56 90 LYS A C 1
ATOM 750 O O . LYS A 1 90 ? -10.563 -7.608 6.760 1.00 94.56 90 LYS A O 1
ATOM 755 N N . TYR A 1 91 ? -10.025 -9.295 5.363 1.00 92.94 91 TYR A N 1
ATOM 756 C CA . TYR A 1 91 ? -9.299 -8.501 4.376 1.00 92.94 91 TYR A CA 1
ATOM 757 C C . TYR A 1 91 ? -9.513 -9.084 2.975 1.00 92.94 91 TYR A C 1
ATOM 759 O O . TYR A 1 91 ? -9.076 -10.204 2.708 1.00 92.94 91 TYR A O 1
ATOM 767 N N . GLU A 1 92 ? -10.198 -8.344 2.106 1.00 90.06 92 GLU A N 1
ATOM 768 C CA . GLU A 1 92 ? -10.443 -8.692 0.698 1.00 90.06 92 GLU A CA 1
ATOM 769 C C . GLU A 1 92 ? -10.561 -7.414 -0.137 1.00 90.06 92 GLU A C 1
ATOM 771 O O . GLU A 1 92 ? -11.034 -6.412 0.383 1.00 90.06 92 GLU A O 1
ATOM 776 N N . ASP A 1 93 ? -10.139 -7.429 -1.404 1.00 87.69 93 ASP A N 1
ATOM 777 C CA . ASP A 1 93 ? -10.297 -6.294 -2.333 1.00 87.69 93 ASP A CA 1
ATOM 778 C C . ASP A 1 93 ? -9.903 -4.932 -1.731 1.00 87.69 93 ASP A C 1
ATOM 780 O O . ASP A 1 93 ? -10.602 -3.931 -1.880 1.00 87.69 93 ASP A O 1
ATOM 784 N N . TYR A 1 94 ? -8.783 -4.916 -1.002 1.00 90.69 94 TYR A N 1
ATOM 785 C CA . TYR A 1 94 ? -8.236 -3.751 -0.289 1.00 90.69 94 TYR A CA 1
ATOM 786 C C . TYR A 1 94 ? -9.055 -3.275 0.907 1.00 90.69 94 TYR A C 1
ATOM 788 O O . TYR A 1 94 ? -8.616 -2.379 1.612 1.00 90.69 94 TYR A O 1
ATOM 796 N N . LYS A 1 95 ? -10.177 -3.912 1.219 1.00 93.25 95 LYS A N 1
ATOM 797 C CA . LYS A 1 95 ? -11.025 -3.580 2.359 1.00 93.25 95 LYS A CA 1
ATOM 798 C C . LYS A 1 95 ? -10.625 -4.382 3.579 1.00 93.25 95 LYS A C 1
ATOM 800 O O . LYS A 1 95 ? -10.683 -5.611 3.582 1.00 93.25 95 LYS A O 1
ATOM 805 N N . LEU A 1 96 ? -10.230 -3.678 4.632 1.00 95.69 96 LEU A N 1
ATOM 806 C CA . LEU A 1 96 ? -9.883 -4.234 5.930 1.00 95.69 96 LEU A CA 1
ATOM 807 C C . LEU A 1 96 ? -11.025 -3.987 6.915 1.00 95.69 96 LEU A C 1
ATOM 809 O O . LEU A 1 96 ? -11.296 -2.848 7.287 1.00 95.69 96 LEU A O 1
ATOM 813 N N . THR A 1 97 ? -11.668 -5.055 7.378 1.00 96.44 97 THR A N 1
ATOM 814 C CA . THR A 1 97 ? -12.678 -4.984 8.437 1.00 96.44 97 THR A CA 1
ATOM 815 C C . THR A 1 97 ? -12.063 -5.364 9.777 1.00 96.44 97 THR A C 1
ATOM 817 O O . THR A 1 97 ? -11.586 -6.489 9.958 1.00 96.44 97 THR A O 1
ATOM 820 N N . LEU A 1 98 ? -12.123 -4.441 10.731 1.00 97.25 98 LEU A N 1
ATOM 821 C CA . LEU A 1 98 ? -11.626 -4.601 12.093 1.00 97.25 98 LEU A CA 1
ATOM 822 C C . LEU A 1 98 ? -12.779 -4.575 13.093 1.00 97.25 98 LEU A C 1
ATOM 824 O O . LEU A 1 98 ? -13.726 -3.805 12.927 1.00 97.25 98 LEU A O 1
ATOM 828 N N . ASN A 1 99 ? -12.677 -5.386 14.140 1.00 96.88 99 ASN A N 1
ATOM 829 C CA . ASN A 1 99 ? -13.492 -5.278 15.343 1.00 96.88 99 ASN A CA 1
ATOM 830 C C . ASN A 1 99 ? -12.664 -4.600 16.433 1.00 96.88 99 ASN A C 1
ATOM 832 O O . ASN A 1 99 ? -11.589 -5.086 16.782 1.00 96.88 99 ASN A O 1
ATOM 836 N N . PHE A 1 100 ? -13.178 -3.497 16.959 1.00 95.31 100 PHE A N 1
ATOM 837 C CA . PHE A 1 100 ? -12.640 -2.813 18.123 1.00 95.31 100 PHE A CA 1
ATOM 838 C C . PHE A 1 100 ? -13.500 -3.163 19.329 1.00 95.31 100 PHE A C 1
ATOM 840 O O . PHE A 1 100 ? -14.714 -2.938 19.308 1.00 95.31 100 PHE A O 1
ATOM 847 N N . LYS A 1 101 ? -12.876 -3.675 20.387 1.00 94.44 101 LYS A N 1
ATOM 848 C CA . LYS A 1 101 ? -13.537 -3.984 21.658 1.00 94.44 101 LYS A CA 1
ATOM 849 C C . LYS A 1 101 ? -12.692 -3.483 22.821 1.00 94.44 101 LYS A C 1
ATOM 851 O O . LYS A 1 101 ? -11.470 -3.428 22.725 1.00 94.44 101 LYS A O 1
ATOM 856 N N . ASP A 1 102 ? -13.341 -3.132 23.921 1.00 90.00 102 ASP A N 1
ATOM 857 C CA . ASP A 1 102 ? -12.623 -2.771 25.141 1.00 90.00 102 ASP A CA 1
ATOM 858 C C . ASP A 1 102 ? -11.864 -3.986 25.686 1.00 90.00 102 ASP A C 1
ATOM 860 O O . ASP A 1 102 ? -12.397 -5.101 25.712 1.00 90.00 102 ASP A O 1
ATOM 864 N N . LYS A 1 103 ? -10.630 -3.762 26.148 1.00 91.75 103 LYS A N 1
ATOM 865 C CA . LYS A 1 103 ? -9.887 -4.773 26.910 1.00 91.75 103 LYS A CA 1
ATOM 866 C C . LYS A 1 103 ? -10.622 -5.134 28.193 1.00 91.75 103 LYS A C 1
ATOM 868 O O . LYS A 1 103 ? -11.363 -4.332 28.764 1.00 91.75 103 LYS A O 1
ATOM 873 N N . GLU A 1 104 ? -10.360 -6.335 28.695 1.00 89.62 104 GLU A N 1
ATOM 874 C CA . GLU A 1 104 ? -10.949 -6.798 29.949 1.00 89.62 104 GLU A CA 1
ATOM 875 C C . GLU A 1 104 ? -10.684 -5.809 31.102 1.00 89.62 104 GLU A C 1
ATOM 877 O O . GLU A 1 104 ? -9.553 -5.388 31.346 1.00 89.62 104 GLU A O 1
ATOM 882 N N . GLY A 1 105 ? -11.749 -5.421 31.810 1.00 83.81 105 GLY A N 1
ATOM 883 C CA . GLY A 1 105 ? -11.681 -4.469 32.923 1.00 83.81 105 GLY A CA 1
ATOM 884 C C . GLY A 1 105 ? -11.576 -2.994 32.516 1.00 83.81 105 GLY A C 1
ATOM 885 O O . GLY A 1 105 ? -11.576 -2.131 33.394 1.00 83.81 105 GLY A O 1
ATOM 886 N N . ILE A 1 106 ? -11.533 -2.692 31.216 1.00 85.44 106 ILE A N 1
ATOM 887 C CA . ILE A 1 106 ? -11.593 -1.336 30.669 1.00 85.44 106 ILE A CA 1
ATOM 888 C C . ILE A 1 106 ? -13.005 -1.086 30.127 1.00 85.44 106 ILE A C 1
ATOM 890 O O . ILE A 1 106 ? -13.672 -1.989 29.635 1.00 85.44 106 ILE A O 1
ATOM 894 N N . SER A 1 107 ? -13.486 0.146 30.270 1.00 83.44 107 SER A N 1
ATOM 895 C CA . SER A 1 107 ? -14.795 0.576 29.775 1.00 83.44 107 SER A CA 1
ATOM 896 C C . SER A 1 107 ? -14.591 1.907 29.066 1.00 83.44 107 SER A C 1
ATOM 898 O O . SER A 1 107 ? -14.670 2.966 29.687 1.00 83.44 107 SER A O 1
ATOM 900 N N . PHE A 1 108 ? -14.181 1.824 27.802 1.00 84.88 108 PHE A N 1
ATOM 901 C CA . PHE A 1 108 ? -13.786 2.968 26.993 1.00 84.88 108 PHE A CA 1
ATOM 902 C C . PHE A 1 108 ? -14.804 3.202 25.878 1.00 84.88 108 PHE A C 1
ATOM 904 O O . PHE A 1 108 ? -15.514 4.203 25.915 1.00 84.88 108 PHE A O 1
ATOM 911 N N . LEU A 1 109 ? -14.931 2.294 24.906 1.00 85.56 109 LEU A N 1
ATOM 912 C CA . LEU A 1 109 ? -15.947 2.373 23.850 1.00 85.56 109 LEU A CA 1
ATOM 913 C C . LEU A 1 109 ? -17.347 2.019 24.364 1.00 85.56 109 LEU A C 1
ATOM 915 O O . LEU A 1 109 ? -18.332 2.481 23.784 1.00 85.56 109 LEU A O 1
ATOM 919 N N . HIS A 1 110 ? -17.435 1.208 25.427 1.00 84.69 110 HIS A N 1
ATOM 920 C CA . HIS A 1 110 ? -18.668 0.651 26.005 1.00 84.69 110 HIS A CA 1
ATOM 921 C C . HIS A 1 110 ? -19.449 -0.305 25.084 1.00 84.69 110 HIS A C 1
ATOM 923 O O . HIS A 1 110 ? -20.462 -0.870 25.495 1.00 84.69 110 HIS A O 1
ATOM 929 N N . GLU A 1 111 ? -18.987 -0.515 23.853 1.00 86.81 111 GLU A N 1
ATOM 930 C CA . GLU A 1 111 ? -19.532 -1.471 22.894 1.00 86.81 111 GLU A CA 1
ATOM 931 C C . GLU A 1 111 ? -18.457 -1.916 21.899 1.00 86.81 111 GLU A C 1
ATOM 933 O O . GLU A 1 111 ? -17.406 -1.288 21.769 1.00 86.81 111 GLU A O 1
ATOM 938 N N . GLN A 1 112 ? -18.742 -2.999 21.178 1.00 93.00 112 GLN A N 1
ATOM 939 C CA . GLN A 1 112 ? -17.903 -3.448 20.072 1.00 93.00 112 GLN A CA 1
ATOM 940 C C . GLN A 1 112 ? -18.247 -2.674 18.800 1.00 93.00 112 GLN A C 1
ATOM 942 O O . GLN A 1 112 ? -19.423 -2.532 18.458 1.00 93.00 112 GLN A O 1
ATOM 947 N N . ILE A 1 113 ? -17.228 -2.224 18.072 1.00 94.31 113 ILE A N 1
ATOM 948 C CA . ILE A 1 113 ? -17.389 -1.473 16.825 1.00 94.31 113 ILE A CA 1
ATOM 949 C C . ILE A 1 113 ? -16.712 -2.241 15.697 1.00 94.31 113 ILE A C 1
ATOM 951 O O . ILE A 1 113 ? -15.506 -2.470 15.732 1.00 94.31 113 ILE A O 1
ATOM 955 N N . ASN A 1 114 ? -17.480 -2.600 14.670 1.00 95.88 114 ASN A N 1
ATOM 956 C CA . ASN A 1 114 ? -16.922 -3.110 13.423 1.00 95.88 114 ASN A CA 1
ATOM 957 C C . ASN A 1 114 ? -16.718 -1.947 12.457 1.00 95.88 114 ASN A C 1
ATOM 959 O O . ASN A 1 114 ? -17.675 -1.235 12.144 1.00 95.88 114 ASN A O 1
ATOM 963 N N . LYS A 1 115 ? -15.493 -1.774 11.966 1.00 94.44 115 LYS A N 1
ATOM 964 C CA . LYS A 1 115 ? -15.154 -0.725 11.008 1.00 94.44 115 LYS A CA 1
ATOM 965 C C . LYS A 1 115 ? -14.433 -1.303 9.804 1.00 94.44 115 LYS A C 1
ATOM 967 O O . LYS A 1 115 ? -13.508 -2.095 9.950 1.00 94.44 115 LYS A O 1
ATOM 972 N N . GLU A 1 116 ? -14.879 -0.892 8.627 1.00 95.88 116 GLU A N 1
ATOM 973 C CA . GLU A 1 116 ? -14.206 -1.141 7.359 1.00 95.88 116 GLU A CA 1
ATOM 974 C C . GLU A 1 116 ? -13.334 0.065 6.996 1.00 95.88 116 GLU A C 1
ATOM 976 O O . GLU A 1 116 ? -13.766 1.211 7.144 1.00 95.88 116 GLU A O 1
ATOM 981 N N . PHE A 1 117 ? -12.123 -0.221 6.530 1.00 94.44 117 PHE A N 1
ATOM 982 C CA . PHE A 1 117 ? -11.156 0.736 6.009 1.00 94.44 117 PHE A CA 1
ATOM 983 C C . PHE A 1 117 ? -10.703 0.300 4.619 1.00 94.44 117 PHE A C 1
ATOM 985 O O . PHE A 1 117 ? -10.501 -0.896 4.394 1.00 94.44 117 PHE A O 1
ATOM 992 N N . ASP A 1 118 ? -10.459 1.254 3.727 1.00 93.62 118 ASP A N 1
ATOM 993 C CA . ASP A 1 118 ? -9.727 0.987 2.490 1.00 93.62 118 ASP A CA 1
ATOM 994 C C . ASP A 1 118 ? -8.222 1.013 2.812 1.00 93.62 118 ASP A C 1
ATOM 996 O O . ASP A 1 118 ? -7.692 2.028 3.247 1.00 93.62 118 ASP A O 1
ATOM 1000 N N . LEU A 1 119 ? -7.525 -0.113 2.662 1.00 94.12 119 LEU A N 1
ATOM 1001 C CA . LEU A 1 119 ? -6.105 -0.282 2.971 1.00 94.12 119 LEU A CA 1
ATOM 1002 C C . LEU A 1 119 ? -5.263 -0.375 1.690 1.00 94.12 119 LEU A C 1
ATOM 1004 O O . LEU A 1 119 ? -5.340 -1.338 0.921 1.00 94.12 119 LEU A O 1
ATOM 1008 N N . PHE A 1 120 ? -4.371 0.596 1.532 1.00 92.94 120 PHE A N 1
ATOM 1009 C CA . PHE A 1 120 ? -3.390 0.711 0.465 1.00 92.94 120 PHE A CA 1
ATOM 1010 C C . PHE A 1 120 ? -1.988 0.374 0.967 1.00 92.94 120 PHE A C 1
ATOM 1012 O O . PHE A 1 120 ? -1.309 1.167 1.622 1.00 92.94 120 PHE A O 1
ATOM 1019 N N . LEU A 1 121 ? -1.537 -0.826 0.621 1.00 93.50 121 LEU A N 1
ATOM 1020 C CA . LEU A 1 121 ? -0.188 -1.300 0.875 1.00 93.50 121 LEU A CA 1
ATOM 1021 C C . LEU A 1 121 ? 0.713 -0.989 -0.323 1.00 93.50 121 LEU A C 1
ATOM 1023 O O . LEU A 1 121 ? 0.414 -1.397 -1.446 1.00 93.50 121 LEU A O 1
ATOM 1027 N N . TYR A 1 122 ? 1.831 -0.303 -0.090 1.00 91.62 122 TYR A N 1
ATOM 1028 C CA . TYR A 1 122 ? 2.732 0.137 -1.162 1.00 91.62 122 TYR A CA 1
ATOM 1029 C C . TYR A 1 122 ? 4.213 -0.025 -0.802 1.00 91.62 122 TYR A C 1
ATOM 1031 O O . TYR A 1 122 ? 4.592 0.068 0.358 1.00 91.62 122 TYR A O 1
ATOM 1039 N N . ASN A 1 123 ? 5.084 -0.234 -1.784 1.00 90.81 123 ASN A N 1
ATOM 1040 C CA . ASN A 1 123 ? 6.530 -0.090 -1.631 1.00 90.81 123 ASN A CA 1
ATOM 1041 C C . ASN A 1 123 ? 7.162 0.233 -2.986 1.00 90.81 123 ASN A C 1
ATOM 1043 O O . ASN A 1 123 ? 7.080 -0.570 -3.911 1.00 90.81 123 ASN A O 1
ATOM 1047 N N . TYR A 1 124 ? 7.819 1.390 -3.076 1.00 89.31 124 TYR A N 1
ATOM 1048 C CA . TYR A 1 124 ? 8.519 1.850 -4.279 1.00 89.31 124 TYR A CA 1
ATOM 1049 C C . TYR A 1 124 ? 10.020 2.079 -4.041 1.00 89.31 124 TYR A C 1
ATOM 1051 O O . TYR A 1 124 ? 10.687 2.699 -4.864 1.00 89.31 124 TYR A O 1
ATOM 1059 N N . ASP A 1 125 ? 10.578 1.594 -2.927 1.00 88.81 125 ASP A N 1
ATOM 1060 C CA . ASP A 1 125 ? 11.965 1.881 -2.530 1.00 88.81 125 ASP A CA 1
ATOM 1061 C C . ASP A 1 125 ? 12.990 1.387 -3.552 1.00 88.81 125 ASP A C 1
ATOM 1063 O O . ASP A 1 125 ? 14.006 2.039 -3.799 1.00 88.81 125 ASP A O 1
ATOM 1067 N N . ASN A 1 126 ? 12.720 0.239 -4.178 1.00 90.19 126 ASN A N 1
ATOM 1068 C CA . ASN A 1 126 ? 13.627 -0.348 -5.158 1.00 90.19 126 ASN A CA 1
ATOM 1069 C C . ASN A 1 126 ? 13.376 0.173 -6.578 1.00 90.19 126 ASN A C 1
ATOM 1071 O O . ASN A 1 126 ? 13.830 -0.451 -7.536 1.00 90.19 126 ASN A O 1
ATOM 1075 N N . PHE A 1 127 ? 12.708 1.320 -6.744 1.00 89.81 127 PHE A N 1
ATOM 1076 C CA . PHE A 1 127 ? 12.487 1.925 -8.060 1.00 89.81 127 PHE A CA 1
ATOM 1077 C C . PHE A 1 127 ? 13.800 2.132 -8.836 1.00 89.81 127 PHE A C 1
ATOM 1079 O O . PHE A 1 127 ? 13.886 1.856 -10.029 1.00 89.81 127 PHE A O 1
ATOM 1086 N N . SER A 1 128 ? 14.871 2.544 -8.151 1.00 90.06 128 SER A N 1
ATOM 1087 C CA . SER A 1 128 ? 16.189 2.686 -8.789 1.00 90.06 128 SER A CA 1
ATOM 1088 C C . SER A 1 128 ? 16.770 1.355 -9.291 1.00 90.06 128 SER A C 1
ATOM 1090 O O . SER A 1 128 ? 17.500 1.339 -10.280 1.00 90.06 128 SER A O 1
ATOM 1092 N N . THR A 1 129 ? 16.450 0.239 -8.631 1.00 93.06 129 THR A N 1
ATOM 1093 C CA . THR A 1 129 ? 16.825 -1.110 -9.075 1.00 93.06 129 THR A CA 1
ATOM 1094 C C . THR A 1 129 ? 15.961 -1.540 -10.254 1.00 93.06 129 THR A C 1
ATOM 1096 O O . THR A 1 129 ? 16.514 -2.009 -11.241 1.00 93.06 129 THR A O 1
ATOM 1099 N N . LEU A 1 130 ? 14.647 -1.289 -10.202 1.00 93.31 130 LEU A N 1
ATOM 1100 C CA . LEU A 1 130 ? 13.726 -1.505 -11.323 1.00 93.31 130 LEU A CA 1
ATOM 1101 C C . LEU A 1 130 ? 14.243 -0.833 -12.604 1.00 93.31 130 LEU A C 1
ATOM 1103 O O . LEU A 1 130 ? 14.367 -1.498 -13.628 1.00 93.31 130 LEU A O 1
ATOM 1107 N N . GLN A 1 131 ? 14.621 0.449 -12.539 1.00 92.44 131 GLN A N 1
ATOM 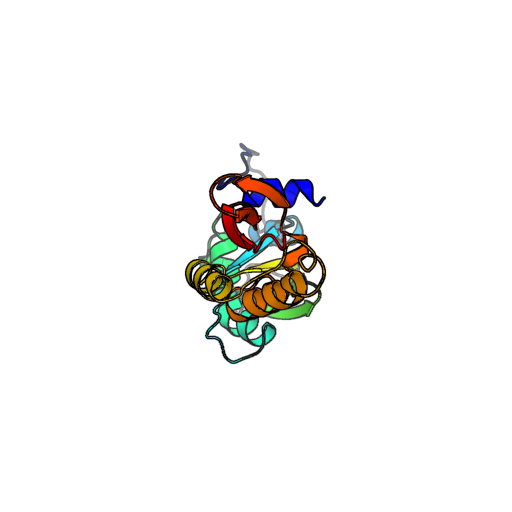1108 C CA . GLN A 1 131 ? 15.172 1.166 -13.695 1.00 92.44 131 GLN A CA 1
ATOM 1109 C C . GLN A 1 131 ? 16.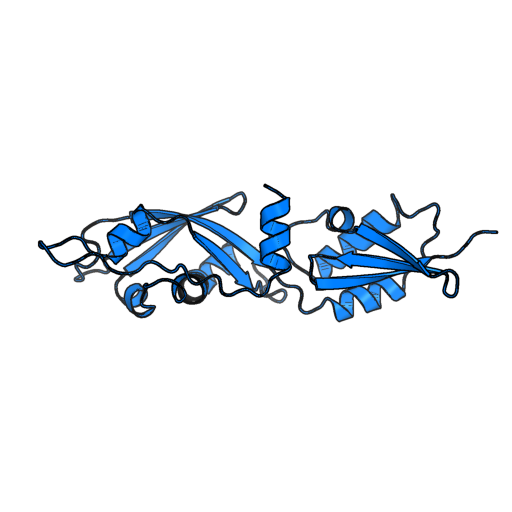466 0.517 -14.217 1.00 92.44 131 GLN A C 1
ATOM 1111 O O . GLN A 1 131 ? 16.634 0.355 -15.422 1.00 92.44 131 GLN A O 1
ATOM 1116 N N . LYS A 1 132 ? 17.374 0.103 -13.323 1.00 93.50 1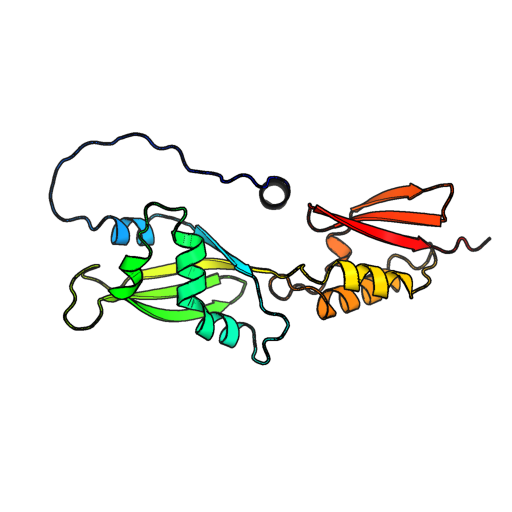32 LYS A N 1
ATOM 1117 C CA . LYS A 1 132 ? 18.628 -0.563 -13.714 1.00 93.50 132 LYS A CA 1
ATOM 1118 C C . LYS A 1 132 ? 18.408 -1.916 -14.377 1.00 93.50 132 LYS A C 1
ATOM 1120 O O . LYS A 1 132 ? 19.201 -2.288 -15.235 1.00 93.50 132 LYS A O 1
ATOM 1125 N N . GLU A 1 133 ? 17.408 -2.676 -13.943 1.00 93.69 133 GLU A N 1
ATOM 1126 C CA . GLU A 1 133 ? 17.063 -3.941 -14.591 1.00 93.69 133 GLU A CA 1
ATOM 1127 C C . GLU A 1 133 ? 16.418 -3.688 -15.948 1.00 93.69 133 GLU A C 1
ATOM 1129 O O . GLU A 1 133 ? 16.830 -4.305 -16.924 1.00 93.69 133 GLU A O 1
ATOM 1134 N N . LEU A 1 134 ? 15.513 -2.710 -16.041 1.00 91.06 134 LEU A N 1
ATOM 1135 C CA . LEU A 1 134 ? 14.892 -2.311 -17.302 1.00 91.06 134 LEU A CA 1
ATOM 1136 C C . LEU A 1 134 ? 15.934 -1.908 -18.359 1.00 91.06 134 LEU A C 1
ATOM 1138 O O . LEU A 1 134 ? 15.823 -2.319 -19.510 1.00 91.06 134 LEU A O 1
ATOM 1142 N N . ASP A 1 135 ? 16.994 -1.200 -17.954 1.00 89.44 135 ASP A N 1
ATOM 1143 C CA . ASP A 1 135 ? 18.112 -0.794 -18.821 1.00 89.44 135 ASP A CA 1
ATOM 1144 C C . ASP A 1 135 ? 18.915 -1.969 -19.417 1.00 89.44 135 ASP A C 1
ATOM 1146 O O . ASP A 1 135 ? 19.692 -1.762 -20.354 1.00 89.44 135 ASP A O 1
ATOM 1150 N N . LYS A 1 136 ? 18.782 -3.189 -18.875 1.00 89.44 136 LYS A N 1
ATOM 1151 C CA . LYS A 1 136 ? 19.430 -4.399 -19.416 1.00 89.44 136 LYS A CA 1
ATOM 1152 C C . LYS A 1 136 ? 18.649 -5.020 -20.570 1.00 89.44 136 LYS A C 1
ATOM 1154 O O . LYS A 1 136 ? 19.176 -5.910 -21.238 1.00 89.44 136 LYS A O 1
ATOM 1159 N N . HIS A 1 137 ? 17.410 -4.590 -20.778 1.00 86.44 137 HIS A N 1
ATOM 1160 C CA . HIS A 1 137 ? 16.563 -5.074 -21.851 1.00 86.44 137 HIS A CA 1
ATOM 1161 C C . HIS A 1 137 ? 16.624 -4.119 -23.041 1.00 86.44 137 HIS A C 1
ATOM 1163 O O . HIS A 1 137 ? 16.548 -2.901 -22.901 1.00 86.44 137 HIS A O 1
ATOM 1169 N N . ASP A 1 138 ? 16.748 -4.698 -24.231 1.00 81.19 138 ASP A N 1
ATOM 1170 C CA . ASP A 1 138 ? 16.632 -3.972 -25.487 1.00 81.19 138 ASP A CA 1
ATOM 1171 C C . ASP A 1 138 ? 15.202 -4.123 -26.007 1.00 81.19 138 ASP A C 1
ATOM 1173 O O . ASP A 1 138 ? 14.767 -5.238 -26.305 1.00 81.19 138 ASP A O 1
ATOM 1177 N N . PHE A 1 139 ? 14.481 -3.013 -26.154 1.00 83.44 139 PHE A N 1
ATOM 1178 C CA . PHE A 1 139 ? 13.121 -3.020 -26.689 1.00 83.44 139 PHE A CA 1
ATOM 1179 C C . PHE A 1 139 ? 13.096 -2.462 -28.111 1.00 83.44 139 PHE A C 1
ATOM 1181 O O . PHE A 1 139 ? 13.779 -1.490 -28.426 1.00 83.44 139 PHE A O 1
ATOM 1188 N N . ASN A 1 140 ? 12.292 -3.057 -28.991 1.00 78.12 140 ASN A N 1
ATOM 1189 C CA . ASN A 1 140 ? 11.994 -2.455 -30.288 1.00 78.12 140 ASN A CA 1
ATOM 1190 C C . ASN A 1 140 ? 10.733 -1.607 -30.168 1.00 78.12 140 ASN A C 1
ATOM 1192 O O . ASN A 1 140 ? 9.767 -2.021 -29.527 1.00 78.12 140 ASN A O 1
ATOM 1196 N N . LEU A 1 141 ? 10.691 -0.481 -30.882 1.00 72.69 141 LEU A N 1
ATOM 1197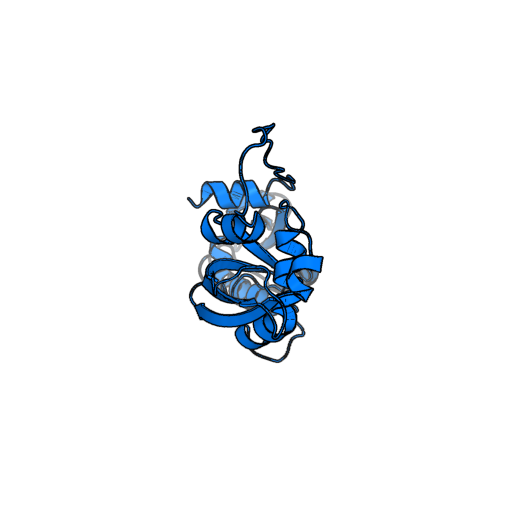 C CA . LEU A 1 141 ? 9.507 0.384 -30.915 1.00 72.69 141 LEU A CA 1
ATOM 1198 C C . LEU A 1 141 ? 8.237 -0.376 -31.363 1.00 72.69 141 LEU A C 1
ATOM 1200 O O . LEU A 1 141 ? 7.142 -0.113 -30.881 1.00 72.69 141 LEU A O 1
ATOM 1204 N N . LYS A 1 142 ? 8.384 -1.359 -32.260 1.00 71.44 142 LYS A N 1
ATOM 1205 C CA . LYS A 1 142 ? 7.271 -2.183 -32.766 1.00 71.44 142 LYS A CA 1
ATOM 1206 C C . LYS A 1 142 ? 6.746 -3.211 -31.753 1.00 71.44 142 LYS A C 1
ATOM 1208 O O . LYS A 1 142 ? 5.637 -3.700 -31.939 1.00 71.44 142 LYS A O 1
ATOM 1213 N N . ASP A 1 143 ? 7.511 -3.509 -30.700 1.00 68.25 143 ASP A N 1
ATOM 1214 C CA . ASP A 1 143 ? 7.222 -4.572 -29.724 1.00 68.25 143 ASP A CA 1
ATOM 1215 C C . ASP A 1 143 ? 6.797 -4.024 -28.342 1.00 68.25 143 ASP A C 1
ATOM 1217 O O . ASP A 1 143 ? 6.681 -4.789 -27.377 1.00 68.25 143 ASP A O 1
ATOM 1221 N N . LEU A 1 144 ? 6.560 -2.709 -28.241 1.00 69.31 144 LEU A N 1
ATOM 1222 C CA . LEU A 1 144 ? 6.225 -2.008 -26.993 1.00 69.31 144 LEU A CA 1
ATOM 1223 C C . LEU A 1 144 ? 4.951 -2.535 -26.316 1.00 69.31 144 LEU A C 1
ATOM 1225 O O . LEU A 1 144 ? 4.924 -2.710 -25.101 1.00 69.31 144 LEU A O 1
ATOM 1229 N N . ASP A 1 145 ? 3.919 -2.857 -27.094 1.00 68.69 145 ASP A N 1
ATOM 1230 C CA . ASP A 1 145 ? 2.616 -3.218 -26.523 1.00 68.69 145 ASP A CA 1
ATOM 1231 C C . ASP A 1 145 ? 2.551 -4.640 -25.944 1.00 68.69 145 ASP A C 1
ATOM 1233 O O . ASP A 1 145 ? 1.667 -4.926 -25.139 1.00 68.69 145 ASP A O 1
ATOM 1237 N N . PHE A 1 146 ? 3.478 -5.531 -26.318 1.00 72.62 146 PHE A N 1
ATOM 1238 C CA . PHE A 1 146 ? 3.460 -6.928 -25.862 1.00 72.62 146 PHE A CA 1
ATOM 1239 C C . PHE A 1 146 ? 4.710 -7.300 -25.065 1.00 72.62 146 PHE A C 1
ATOM 1241 O O . PHE A 1 146 ? 4.624 -7.576 -23.873 1.00 72.62 146 PHE A O 1
ATOM 1248 N N . THR A 1 147 ? 5.891 -7.268 -25.689 1.00 80.88 147 THR A N 1
ATOM 1249 C CA . THR A 1 147 ? 7.117 -7.765 -25.036 1.00 80.88 147 THR A CA 1
ATOM 1250 C C . THR A 1 147 ? 7.562 -6.836 -23.911 1.00 80.88 147 THR A C 1
ATOM 1252 O O . THR A 1 147 ? 7.959 -7.297 -22.837 1.00 80.88 147 THR A O 1
ATOM 1255 N N . PHE A 1 148 ? 7.478 -5.523 -24.135 1.00 86.88 148 PHE A N 1
ATOM 1256 C CA . PHE A 1 148 ? 7.794 -4.550 -23.095 1.00 86.88 148 PHE A CA 1
ATOM 1257 C C . PHE A 1 148 ? 6.747 -4.558 -21.977 1.00 86.88 148 PHE A C 1
ATOM 1259 O O . PHE A 1 148 ? 7.151 -4.594 -20.820 1.00 86.88 148 PHE A O 1
ATOM 1266 N N . LYS A 1 149 ? 5.442 -4.611 -22.291 1.00 89.56 149 LYS A N 1
ATOM 1267 C CA . LYS A 1 149 ? 4.381 -4.737 -21.276 1.00 89.56 149 LYS A CA 1
ATOM 1268 C C . LYS A 1 149 ? 4.639 -5.903 -20.317 1.00 89.56 149 LYS A C 1
ATOM 1270 O O . LYS A 1 149 ? 4.679 -5.688 -19.107 1.00 89.56 149 LYS A O 1
ATOM 1275 N N . ASP A 1 150 ? 4.866 -7.104 -20.846 1.00 90.94 150 ASP A N 1
ATOM 1276 C CA . ASP A 1 150 ? 5.075 -8.300 -20.022 1.00 90.94 150 ASP A CA 1
ATOM 1277 C C . ASP A 1 150 ? 6.348 -8.187 -19.173 1.00 90.94 150 ASP A C 1
ATOM 1279 O O . ASP A 1 150 ? 6.327 -8.448 -17.968 1.00 90.94 150 ASP A O 1
ATOM 1283 N N . THR A 1 151 ? 7.448 -7.728 -19.780 1.00 91.25 151 THR A N 1
ATOM 1284 C CA . THR A 1 151 ? 8.728 -7.537 -19.081 1.00 91.25 151 THR A CA 1
ATOM 1285 C C . THR A 1 151 ? 8.603 -6.487 -17.979 1.00 91.25 151 THR A C 1
ATOM 1287 O O . THR A 1 151 ? 9.069 -6.693 -16.861 1.00 91.25 151 THR A O 1
ATOM 1290 N N . PHE A 1 152 ? 7.952 -5.362 -18.270 1.00 92.25 152 PHE A N 1
ATOM 1291 C CA . PHE A 1 152 ? 7.763 -4.270 -17.326 1.00 92.25 152 PHE A CA 1
ATOM 1292 C C . PHE A 1 152 ? 6.897 -4.701 -16.140 1.00 92.25 152 PHE A C 1
ATOM 1294 O O . PHE A 1 152 ? 7.295 -4.507 -14.994 1.00 92.25 152 PHE A O 1
ATOM 1301 N N . ASN A 1 153 ? 5.763 -5.358 -16.398 1.00 92.69 153 ASN A N 1
ATOM 1302 C CA . ASN A 1 153 ? 4.886 -5.896 -15.357 1.00 92.69 153 ASN A CA 1
ATOM 1303 C C . ASN A 1 153 ? 5.609 -6.910 -14.460 1.00 92.69 153 ASN A C 1
ATOM 1305 O O . ASN A 1 153 ? 5.464 -6.867 -13.232 1.00 92.69 153 ASN A O 1
ATOM 1309 N N . GLN A 1 154 ? 6.419 -7.792 -15.058 1.00 93.38 154 GLN A N 1
ATOM 1310 C CA . GLN A 1 154 ? 7.228 -8.753 -14.313 1.00 93.38 154 GLN A CA 1
ATOM 1311 C C . GLN A 1 154 ? 8.239 -8.038 -13.409 1.00 93.38 154 GLN A C 1
ATOM 1313 O O . GLN A 1 154 ? 8.244 -8.271 -12.201 1.00 93.38 154 GLN A O 1
ATOM 1318 N N . LEU A 1 155 ? 9.057 -7.140 -13.965 1.00 93.62 155 LEU A N 1
ATOM 1319 C CA . LEU A 1 155 ? 10.066 -6.411 -13.196 1.00 93.62 155 LEU A CA 1
ATOM 1320 C C . LEU A 1 155 ? 9.422 -5.572 -12.083 1.00 93.62 155 LEU A C 1
ATOM 1322 O O . LEU A 1 155 ? 9.904 -5.564 -10.951 1.00 93.62 155 LEU A O 1
ATOM 1326 N N . CYS A 1 156 ? 8.304 -4.898 -12.357 1.00 91.88 156 CYS A N 1
ATOM 1327 C CA . CYS A 1 156 ? 7.572 -4.176 -11.323 1.00 91.88 156 CYS A CA 1
ATOM 1328 C C . CYS A 1 156 ? 7.120 -5.111 -10.196 1.00 91.88 156 CYS A C 1
ATOM 1330 O O . CYS A 1 156 ? 7.348 -4.792 -9.035 1.00 91.88 156 CYS A O 1
ATOM 1332 N N . SER A 1 157 ? 6.570 -6.283 -10.516 1.00 90.50 157 SER A N 1
ATOM 1333 C CA . SER A 1 157 ? 6.139 -7.260 -9.504 1.00 90.50 157 SER A CA 1
ATOM 1334 C C . SER A 1 157 ? 7.291 -7.807 -8.644 1.00 90.50 157 SER A C 1
ATOM 1336 O O . SER A 1 157 ? 7.053 -8.284 -7.536 1.00 90.50 157 SER A O 1
ATOM 1338 N N . GLU A 1 158 ? 8.535 -7.751 -9.131 1.00 90.88 158 GLU A N 1
ATOM 1339 C CA . GLU A 1 158 ? 9.728 -8.182 -8.389 1.00 90.88 158 GLU A CA 1
ATOM 1340 C C . GLU A 1 158 ? 10.286 -7.089 -7.465 1.00 90.88 158 GLU A C 1
ATOM 1342 O O . GLU A 1 158 ? 10.769 -7.382 -6.368 1.00 90.88 158 GLU A O 1
ATOM 1347 N N . TYR A 1 159 ? 10.243 -5.827 -7.900 1.00 91.69 159 TYR A N 1
ATOM 1348 C CA . TYR A 1 159 ? 10.953 -4.735 -7.224 1.00 91.69 159 TYR A CA 1
ATOM 1349 C C . TYR A 1 159 ? 10.051 -3.770 -6.467 1.00 91.69 159 TYR A C 1
ATOM 1351 O O . TYR A 1 159 ? 10.518 -3.110 -5.539 1.00 91.69 159 TYR A O 1
ATOM 1359 N N . ILE A 1 160 ? 8.781 -3.669 -6.833 1.00 91.06 160 ILE A N 1
ATOM 1360 C CA . ILE A 1 160 ? 7.830 -2.773 -6.187 1.00 91.06 160 ILE A CA 1
ATOM 1361 C C . ILE A 1 160 ? 6.571 -3.531 -5.784 1.00 91.06 160 ILE A C 1
ATOM 1363 O O . ILE A 1 160 ? 6.333 -4.665 -6.183 1.00 91.06 160 ILE A O 1
ATOM 1367 N N . TYR A 1 161 ? 5.757 -2.901 -4.950 1.00 90.56 161 TYR A N 1
ATOM 1368 C CA . TYR A 1 161 ? 4.488 -3.463 -4.524 1.00 90.56 161 TYR A CA 1
ATOM 1369 C C . TYR A 1 161 ? 3.433 -2.371 -4.469 1.00 90.56 161 TYR A C 1
ATOM 1371 O O . TYR A 1 161 ? 3.678 -1.291 -3.933 1.00 90.56 161 TYR A O 1
ATOM 1379 N N . PHE A 1 162 ? 2.248 -2.665 -4.986 1.00 89.44 162 PHE A N 1
ATOM 1380 C CA . PHE A 1 162 ? 1.075 -1.822 -4.816 1.00 89.44 162 PHE A CA 1
ATOM 1381 C C . PHE A 1 162 ? -0.157 -2.709 -4.746 1.00 89.44 162 PHE A C 1
ATOM 1383 O O . PHE A 1 162 ? -0.694 -3.090 -5.773 1.00 89.44 162 PHE A O 1
ATOM 1390 N N . ASN A 1 163 ? -0.577 -3.085 -3.537 1.00 88.12 163 ASN A N 1
ATOM 1391 C CA . ASN A 1 163 ? -1.818 -3.827 -3.320 1.00 88.12 163 ASN A CA 1
ATOM 1392 C C . ASN A 1 163 ? -1.978 -5.086 -4.212 1.00 88.12 163 ASN A C 1
ATOM 1394 O O . ASN A 1 163 ? -3.073 -5.433 -4.639 1.00 88.12 163 ASN A O 1
ATOM 1398 N N . GLY A 1 164 ? -0.880 -5.786 -4.511 1.00 81.56 164 GLY A N 1
ATOM 1399 C CA . GLY A 1 164 ? -0.911 -6.958 -5.395 1.00 81.56 164 GLY A CA 1
ATOM 1400 C C . GLY A 1 164 ? -1.289 -6.653 -6.851 1.00 81.56 164 GLY A C 1
ATOM 1401 O O . GLY A 1 164 ? -1.705 -7.562 -7.557 1.00 81.56 164 GLY A O 1
ATOM 1402 N N . GLU A 1 165 ? -1.174 -5.398 -7.290 1.00 87.12 165 GLU A N 1
ATOM 1403 C CA . GLU A 1 165 ? -1.243 -5.019 -8.699 1.00 87.12 165 GLU A CA 1
ATOM 1404 C C . GLU A 1 165 ? -0.175 -5.773 -9.497 1.00 87.12 165 GLU A C 1
ATOM 1406 O O . GLU A 1 165 ? 0.944 -5.984 -9.022 1.00 87.12 165 GLU A O 1
ATOM 1411 N N . HIS A 1 166 ? -0.539 -6.171 -10.710 1.00 87.25 166 HIS A N 1
ATOM 1412 C CA . HIS A 1 166 ? 0.328 -6.876 -11.649 1.00 87.25 166 HIS A CA 1
ATOM 1413 C C . HIS A 1 166 ? 0.377 -6.178 -13.014 1.00 87.25 166 HIS A C 1
ATOM 1415 O O . HIS A 1 166 ? 1.360 -6.331 -13.737 1.00 87.25 166 HIS A O 1
ATOM 1421 N N . ASP A 1 167 ? -0.621 -5.358 -13.346 1.00 87.56 167 ASP A N 1
ATOM 1422 C CA . ASP A 1 167 ? -0.736 -4.623 -14.603 1.00 87.56 167 ASP A CA 1
ATOM 1423 C C . ASP A 1 167 ? -0.158 -3.199 -14.489 1.00 87.56 167 ASP A C 1
ATOM 1425 O O . ASP A 1 167 ? -0.793 -2.194 -14.813 1.00 87.56 167 ASP A O 1
ATOM 1429 N N . PHE A 1 168 ? 1.096 -3.096 -14.042 1.00 88.88 168 PHE A N 1
ATOM 1430 C CA . PHE A 1 168 ? 1.794 -1.817 -13.858 1.00 88.88 168 PHE A CA 1
ATOM 1431 C C . PHE A 1 168 ? 1.989 -1.010 -15.151 1.00 88.88 168 PHE A C 1
ATOM 1433 O O . PHE A 1 168 ? 2.074 0.217 -15.099 1.00 88.88 168 PHE A O 1
ATOM 1440 N N . TYR A 1 169 ? 2.047 -1.664 -16.309 1.00 88.31 169 TYR A N 1
ATOM 1441 C CA . TYR A 1 169 ? 2.174 -1.016 -17.615 1.00 88.31 169 TYR A CA 1
ATOM 1442 C C . TYR A 1 169 ? 1.052 -0.006 -17.870 1.00 88.31 169 TYR A C 1
ATOM 1444 O O . TYR A 1 169 ? 1.295 1.053 -18.439 1.00 88.31 169 TYR A O 1
ATOM 1452 N N . ASP A 1 170 ? -0.157 -0.273 -17.371 1.00 86.19 170 ASP A N 1
ATOM 1453 C CA . ASP A 1 170 ? -1.321 0.597 -17.559 1.00 86.19 170 ASP A CA 1
ATOM 1454 C C . ASP A 1 170 ? -1.186 1.946 -16.808 1.00 86.19 170 ASP A C 1
ATOM 1456 O O . ASP A 1 170 ? -2.003 2.858 -16.982 1.00 86.19 170 ASP A O 1
ATOM 1460 N N . TYR A 1 171 ? -0.151 2.088 -15.972 1.00 85.12 171 TYR A N 1
ATOM 1461 C CA . TYR A 1 171 ? 0.214 3.323 -15.278 1.00 85.12 171 TYR A CA 1
ATOM 1462 C C . TYR A 1 171 ? 1.282 4.140 -16.009 1.00 85.12 171 TYR A C 1
ATOM 1464 O O . TYR A 1 171 ? 1.597 5.240 -15.547 1.00 85.12 171 TYR A O 1
ATOM 1472 N N . LEU A 1 172 ? 1.842 3.622 -17.105 1.00 84.88 172 LEU A N 1
ATOM 1473 C CA . LEU A 1 172 ? 2.760 4.368 -17.952 1.00 84.88 172 LEU A CA 1
ATOM 1474 C C . LEU A 1 172 ? 1.975 5.311 -18.865 1.00 84.88 172 LEU A C 1
ATOM 1476 O O . LEU A 1 172 ? 1.008 4.930 -19.522 1.00 84.88 172 LEU A O 1
ATOM 1480 N N . ASP A 1 173 ? 2.419 6.557 -18.890 1.00 79.31 173 ASP A N 1
ATOM 1481 C CA . ASP A 1 173 ? 1.972 7.594 -19.806 1.00 79.31 173 ASP A CA 1
ATOM 1482 C C . ASP A 1 173 ? 3.233 8.148 -20.471 1.00 79.31 173 ASP A C 1
ATOM 1484 O O . ASP A 1 173 ? 3.978 8.933 -19.876 1.00 79.31 173 ASP A O 1
ATOM 1488 N N . PHE A 1 174 ? 3.547 7.626 -21.659 1.00 77.44 174 PHE A N 1
ATOM 1489 C CA . PHE A 1 174 ? 4.738 8.017 -22.404 1.00 77.44 174 PHE A CA 1
ATOM 1490 C C . PHE A 1 174 ? 4.536 9.418 -22.978 1.00 77.44 174 PHE A C 1
ATOM 1492 O O . PHE A 1 174 ? 3.752 9.620 -23.903 1.00 77.44 174 PHE A O 1
ATOM 1499 N N . GLU A 1 175 ? 5.262 10.389 -22.430 1.00 66.19 175 GLU A N 1
ATOM 1500 C CA . GLU A 1 175 ? 5.082 11.802 -22.772 1.00 66.19 175 GLU A CA 1
ATOM 1501 C C . GLU A 1 175 ? 5.982 12.245 -23.928 1.00 66.19 175 GLU A C 1
ATOM 1503 O O . GLU A 1 175 ? 5.650 13.198 -24.635 1.00 66.19 175 GLU A O 1
ATOM 1508 N N . TYR A 1 176 ? 7.133 11.589 -24.126 1.00 63.97 176 TYR A N 1
ATOM 1509 C CA . TYR A 1 176 ? 8.148 12.078 -25.057 1.00 63.97 176 TYR A CA 1
ATOM 1510 C C . TYR A 1 176 ? 9.104 10.985 -25.559 1.00 63.97 176 TYR A C 1
ATOM 1512 O O . TYR A 1 176 ? 9.563 10.137 -24.788 1.00 63.97 176 TYR A O 1
ATOM 1520 N N . ILE A 1 177 ? 9.444 11.060 -26.851 1.00 61.44 177 ILE A N 1
ATOM 1521 C CA . ILE A 1 177 ? 10.621 10.417 -27.447 1.00 61.44 177 ILE A CA 1
ATOM 1522 C C . ILE A 1 177 ? 11.702 11.488 -27.528 1.00 61.44 177 ILE A C 1
ATOM 1524 O O . ILE A 1 177 ? 11.521 12.507 -28.188 1.00 61.44 177 ILE A O 1
ATOM 1528 N N . SER A 1 178 ? 12.832 11.261 -26.866 1.00 57.75 178 SER A N 1
ATOM 1529 C CA . SER A 1 178 ? 14.012 12.095 -27.081 1.00 57.75 178 SER A CA 1
ATOM 1530 C C . SER A 1 178 ? 14.634 11.755 -28.433 1.00 57.75 178 SER A C 1
ATOM 1532 O O . SER A 1 178 ? 15.298 10.725 -28.559 1.00 57.75 178 SER A O 1
ATOM 1534 N N . ASP A 1 179 ? 14.428 12.634 -29.423 1.00 55.12 179 ASP A N 1
ATOM 1535 C CA . ASP A 1 179 ? 14.942 12.525 -30.802 1.00 55.12 179 ASP A CA 1
ATOM 1536 C C . ASP A 1 179 ? 16.476 12.338 -30.888 1.00 55.12 179 ASP A C 1
ATOM 1538 O O . ASP A 1 179 ? 16.992 11.924 -31.924 1.00 55.12 179 ASP A O 1
ATOM 1542 N N . GLU A 1 180 ? 17.227 12.620 -29.815 1.00 57.97 180 GLU A N 1
ATOM 1543 C CA . GLU A 1 180 ? 18.691 12.476 -29.777 1.00 57.97 180 GLU A CA 1
ATOM 1544 C C . GLU A 1 180 ? 19.186 11.171 -29.122 1.00 57.97 180 GLU A C 1
ATOM 1546 O O . GLU A 1 180 ? 20.381 10.879 -29.196 1.00 57.97 180 GLU A O 1
ATOM 1551 N N . SER A 1 181 ? 18.322 10.384 -28.462 1.00 61.59 181 SER A N 1
ATOM 1552 C CA . SER A 1 181 ? 18.780 9.287 -27.590 1.00 61.59 181 SER A CA 1
ATOM 1553 C C . SER A 1 181 ? 18.011 7.969 -27.690 1.00 61.59 181 SER A C 1
ATOM 1555 O O . SER A 1 181 ? 18.222 7.112 -26.830 1.00 61.59 181 SER A O 1
ATOM 1557 N N . ASP A 1 182 ? 17.111 7.802 -28.665 1.00 77.50 182 ASP A N 1
ATOM 1558 C CA . ASP A 1 182 ? 16.253 6.612 -28.801 1.00 77.50 182 ASP A CA 1
ATOM 1559 C C . ASP A 1 182 ? 15.664 6.173 -27.441 1.00 77.50 182 ASP A C 1
ATOM 1561 O O . ASP A 1 182 ? 15.716 5.009 -27.046 1.00 77.50 182 ASP A O 1
ATOM 1565 N N . THR A 1 183 ? 15.202 7.137 -26.636 1.00 81.69 183 THR A N 1
ATOM 1566 C CA . THR A 1 183 ? 14.724 6.891 -25.267 1.00 81.69 183 THR A CA 1
ATOM 1567 C C . THR A 1 183 ? 13.314 7.432 -25.107 1.00 81.69 183 THR A C 1
ATOM 1569 O O . THR A 1 183 ? 13.065 8.616 -25.340 1.00 81.69 183 THR A O 1
ATOM 1572 N N . LEU A 1 184 ? 12.410 6.559 -24.672 1.00 83.75 184 LEU A N 1
ATOM 1573 C CA . LEU A 1 184 ? 11.072 6.903 -24.217 1.00 83.75 184 LEU A CA 1
ATOM 1574 C C . LEU A 1 184 ? 11.111 7.282 -22.743 1.00 83.75 184 LEU A C 1
ATOM 1576 O O . LEU A 1 184 ? 11.731 6.589 -21.934 1.00 83.75 184 LEU A O 1
ATOM 1580 N N . VAL A 1 185 ? 10.411 8.357 -22.397 1.00 86.38 185 VAL A N 1
ATOM 1581 C CA . VAL A 1 185 ? 10.237 8.790 -21.010 1.00 86.38 185 VAL A CA 1
ATOM 1582 C C . VAL A 1 185 ? 8.759 8.728 -20.654 1.00 86.38 185 VAL A C 1
ATOM 1584 O O . VAL A 1 185 ? 7.912 9.243 -21.385 1.00 86.38 185 VAL A O 1
ATOM 1587 N N . SER A 1 186 ? 8.456 8.096 -19.524 1.00 85.25 186 SER A N 1
ATOM 1588 C CA . SER A 1 186 ? 7.107 8.011 -18.969 1.00 85.25 186 SER A CA 1
ATOM 1589 C C . SER A 1 186 ? 7.095 8.502 -17.536 1.00 85.25 186 SER A C 1
ATOM 1591 O O . SER A 1 186 ? 7.947 8.117 -16.731 1.00 85.25 186 SER A O 1
ATOM 1593 N N . ASN A 1 187 ? 6.058 9.255 -17.184 1.00 83.75 187 ASN A N 1
ATOM 1594 C CA . ASN A 1 187 ? 5.702 9.417 -15.782 1.00 83.75 187 ASN A CA 1
ATOM 1595 C C . ASN A 1 187 ? 5.111 8.098 -15.272 1.00 83.75 187 ASN A C 1
ATOM 1597 O O . ASN A 1 187 ? 4.342 7.436 -15.966 1.00 83.75 187 ASN A O 1
ATOM 1601 N N . PHE A 1 188 ? 5.501 7.692 -14.070 1.00 82.88 188 PHE A N 1
ATOM 1602 C CA . PHE A 1 188 ? 5.095 6.436 -13.458 1.00 82.88 188 PHE A CA 1
ATOM 1603 C C . PHE A 1 188 ? 4.725 6.669 -11.996 1.00 82.88 188 PHE A C 1
ATOM 1605 O O . PHE A 1 188 ? 5.498 7.229 -11.215 1.00 82.88 188 PHE A O 1
ATOM 1612 N N . LEU A 1 189 ? 3.507 6.259 -11.632 1.00 76.88 189 LEU A N 1
ATOM 1613 C CA . LEU A 1 189 ? 2.958 6.381 -10.275 1.00 76.88 189 LEU A CA 1
ATOM 1614 C C . LEU A 1 189 ? 3.067 7.803 -9.678 1.00 76.88 189 LEU A C 1
ATOM 1616 O O . LEU A 1 189 ? 3.198 7.979 -8.473 1.00 76.88 189 LEU A O 1
ATOM 1620 N N . GLY A 1 190 ? 2.991 8.829 -10.533 1.00 68.19 190 GLY A N 1
ATOM 1621 C CA . GLY A 1 190 ? 2.835 10.237 -10.150 1.00 68.19 190 GLY A CA 1
ATOM 1622 C C . GLY A 1 190 ? 4.111 10.993 -9.771 1.00 68.19 190 GLY A C 1
ATOM 1623 O O . GLY A 1 190 ? 4.107 12.217 -9.861 1.00 68.19 190 GLY A O 1
ATOM 1624 N N . SER A 1 191 ? 5.193 10.310 -9.392 1.00 72.81 191 SER A N 1
ATOM 1625 C CA . SER A 1 191 ? 6.439 10.972 -8.964 1.00 72.81 191 SER A CA 1
ATOM 1626 C C . SER A 1 191 ? 7.716 10.380 -9.552 1.00 72.81 191 SER A C 1
ATOM 1628 O O . SER A 1 191 ? 8.778 10.987 -9.423 1.00 72.81 191 SER A O 1
ATOM 1630 N N . ASN A 1 192 ? 7.642 9.198 -10.164 1.00 80.69 192 ASN A N 1
ATOM 1631 C CA . ASN A 1 192 ? 8.804 8.526 -10.723 1.00 80.69 192 ASN A CA 1
ATOM 1632 C C . ASN A 1 192 ? 8.826 8.679 -12.242 1.00 80.69 192 ASN A C 1
ATOM 1634 O O . ASN A 1 192 ? 7.780 8.744 -12.883 1.00 80.69 192 ASN A O 1
ATOM 1638 N N . GLN A 1 193 ? 10.023 8.705 -12.817 1.00 87.81 193 GLN A N 1
ATOM 1639 C CA . GLN A 1 193 ? 10.209 8.704 -14.263 1.00 87.81 193 GLN A CA 1
ATOM 1640 C C . GLN A 1 193 ? 10.840 7.385 -14.681 1.00 87.81 193 GLN A C 1
ATOM 1642 O O . GLN A 1 193 ? 11.889 7.009 -14.158 1.00 87.81 193 GLN A O 1
ATOM 1647 N N . ILE A 1 194 ? 10.176 6.695 -15.603 1.00 87.81 194 ILE A N 1
ATOM 1648 C CA . ILE A 1 194 ? 10.688 5.498 -16.260 1.00 87.81 194 ILE A CA 1
ATOM 1649 C C . ILE A 1 194 ? 11.316 5.914 -17.582 1.00 87.81 194 ILE A C 1
ATOM 1651 O O . ILE A 1 194 ? 10.706 6.632 -18.377 1.00 87.81 194 ILE A O 1
ATOM 1655 N N . TYR A 1 195 ? 12.530 5.428 -17.804 1.00 88.31 195 TYR A N 1
ATOM 1656 C CA . TYR A 1 195 ? 13.287 5.624 -19.030 1.00 88.31 195 TYR A CA 1
ATOM 1657 C C . TYR A 1 195 ? 13.398 4.283 -19.746 1.00 88.31 195 TYR A C 1
ATOM 1659 O O . TYR A 1 195 ? 13.795 3.288 -19.144 1.00 88.31 195 TYR A O 1
ATOM 1667 N N . VAL A 1 196 ? 13.054 4.242 -21.029 1.00 87.38 196 VAL A N 1
ATOM 1668 C CA . VAL A 1 196 ? 13.093 3.015 -21.831 1.00 87.38 196 VAL A CA 1
ATOM 1669 C C . VAL A 1 196 ? 13.909 3.277 -23.078 1.00 87.38 196 VAL A C 1
ATOM 1671 O O . VAL A 1 196 ? 13.530 4.102 -23.907 1.00 87.38 196 VAL A O 1
ATOM 1674 N N . LYS A 1 197 ? 15.026 2.568 -23.231 1.00 85.12 197 LYS A N 1
ATOM 1675 C CA . LYS A 1 197 ? 15.806 2.606 -24.469 1.00 85.12 197 LYS A CA 1
ATOM 1676 C C . LYS A 1 197 ? 15.119 1.750 -25.522 1.00 85.12 197 LYS A C 1
ATOM 1678 O O . LYS A 1 197 ? 14.829 0.578 -25.284 1.00 85.12 197 LYS A O 1
ATOM 1683 N N . ILE A 1 198 ? 14.881 2.343 -26.679 1.00 81.69 198 ILE A N 1
ATOM 1684 C CA . ILE A 1 198 ? 14.314 1.677 -27.843 1.00 81.69 198 ILE A CA 1
ATOM 1685 C C . ILE A 1 198 ? 15.382 1.541 -28.927 1.00 81.69 198 ILE A C 1
ATOM 1687 O O . ILE A 1 198 ? 16.293 2.352 -29.028 1.00 81.69 198 ILE A O 1
ATOM 1691 N N . LYS A 1 199 ? 15.296 0.494 -29.744 1.00 76.56 199 LYS A N 1
ATOM 1692 C CA . LYS A 1 199 ? 16.076 0.378 -30.978 1.00 76.56 199 LYS A CA 1
ATOM 1693 C C . LYS A 1 199 ? 15.189 0.719 -32.158 1.00 76.56 199 LYS A C 1
ATOM 1695 O O . LYS A 1 199 ? 14.153 0.080 -32.374 1.00 76.56 199 LYS A O 1
ATOM 1700 N N . ASP A 1 200 ? 15.620 1.703 -32.936 1.00 64.31 200 ASP A N 1
ATOM 1701 C CA . ASP A 1 200 ? 14.980 2.029 -34.199 1.00 64.31 200 ASP A CA 1
ATOM 1702 C C . ASP A 1 200 ? 15.437 1.009 -35.255 1.00 64.31 200 ASP A C 1
ATOM 1704 O O . ASP A 1 200 ? 16.605 0.953 -35.653 1.00 64.31 200 ASP A O 1
ATOM 1708 N N . THR A 1 201 ? 14.528 0.126 -35.672 1.00 50.84 201 THR A N 1
ATOM 1709 C CA . THR A 1 201 ? 14.796 -0.812 -36.771 1.00 50.84 201 THR A CA 1
ATOM 1710 C C . THR A 1 201 ? 14.589 -0.079 -38.092 1.00 50.84 201 THR A C 1
ATOM 1712 O O . THR A 1 201 ? 13.484 -0.083 -38.639 1.00 50.84 201 THR A O 1
ATOM 1715 N N . LYS A 1 202 ? 15.653 0.571 -38.580 1.00 46.22 202 LYS A N 1
ATOM 1716 C CA . LYS A 1 202 ? 15.758 0.989 -39.987 1.00 46.22 202 LYS A CA 1
ATOM 1717 C C . LYS A 1 202 ? 15.750 -0.211 -40.927 1.00 46.22 202 LYS A C 1
ATOM 1719 O O . LYS A 1 202 ? 16.406 -1.225 -40.595 1.00 46.22 202 LYS A O 1
#

Sequence (202 aa):
MKKMLKIMFALSLNVVPSSIIQSYTRVDDNKFKKFLQENNIDLYFKFDLSFKNNVSGFIYKNIENILKVNLEDYDWDPSVLDHLDIDILKYEDYKLTLNFKDKEGISFLHEQINKEFDLFLYNYDNFSTLQKELDKHDFNLKDLDFTFKDTFNQLCSEYIYFNGEHDFYDYLDFEYISDESDTLVSNFLGSNQIYVKIKDTK

Foldseek 3Di:
DVVVLLVPQQDPDLPQDDDDDDDDDDDDDQVVLVCQVPDAFAFEDEDDLVDDDDPVVRCVVCVLVSCLVRCVSPVDDSCVVVQWDKDFPDDDPQKTWIWTDGDPPGCRSVDIDIHIYRYKYWDCPQVVVLLVVLVVDEAAPVCCVPPVQQVSLVSCVNRIDIPPDRRQVVQWDFDDQDPVFCWTWTDGSNPDIHIHRHDYDD